Protein AF-A0A2N1R9B7-F1 (afdb_monomer_lite)

Sequence (190 aa):
MEHACRKAYKSIDTTLKRTSVSSDHGSPGRELYRERSASYDGRMPHVIHYEDDIFIIDGLVRVICDASKLEPDPEVIGDMVLAATRLADSTLRRVKDLILQNDHLVERQEYVRLLSRTTRVLSEALSDILRPGSPLAQCIASSADEMERMASAHRAAATELRDLLQEATGENASNVDLVSGDELSELLRI

Secondary structure (DSSP, 8-state):
--SSGGGGGGSSTT-----------------S---------S-------HHHHHHHHHHHHHHHHHHHHS---HHHHHHHHHHHHHHHHHHHHHHHHHHHT-TT-TTHHHHHHHHHHHHHHHHHHHHHHTSTT-THHHHTGGGHHHHHHHHHHHHHHHHHHHHHHHHHHTTTGGGS----HHHHHHHTT-

pLDDT: mean 77.79, std 23.02, range [36.56, 98.38]

Radius of gyration: 28.91 Å; chains: 1; bounding box: 59×90×64 Å

Structure (mmCIF, N/CA/C/O backbone):
data_AF-A0A2N1R9B7-F1
#
_entry.id   AF-A0A2N1R9B7-F1
#
loop_
_atom_site.group_PDB
_atom_site.id
_atom_site.type_symbol
_atom_site.label_atom_id
_atom_site.label_alt_id
_atom_site.label_comp_id
_atom_site.label_asym_id
_atom_site.label_entity_id
_atom_site.label_seq_id
_atom_site.pdbx_PDB_ins_code
_atom_site.Cartn_x
_atom_site.Cartn_y
_atom_site.Cartn_z
_atom_site.occupancy
_atom_site.B_iso_or_equiv
_atom_site.auth_seq_id
_atom_site.auth_comp_id
_atom_site.auth_asym_id
_atom_site.auth_atom_id
_atom_site.pdbx_PDB_model_num
ATOM 1 N N . MET A 1 1 ? -26.066 -20.813 30.705 1.00 51.19 1 MET A N 1
ATOM 2 C CA . MET A 1 1 ? -26.179 -20.950 29.233 1.00 51.19 1 MET A CA 1
ATOM 3 C C . MET A 1 1 ? -25.018 -21.726 28.593 1.00 51.19 1 MET A C 1
ATOM 5 O O . MET A 1 1 ? -24.950 -21.789 27.377 1.00 51.19 1 MET A O 1
ATOM 9 N N . GLU A 1 2 ? -24.157 -22.410 29.359 1.00 45.66 2 GLU A N 1
ATOM 10 C CA . GLU A 1 2 ? -22.969 -23.106 28.816 1.00 45.66 2 GLU A CA 1
ATOM 11 C C . GLU A 1 2 ? -23.168 -24.608 28.534 1.00 45.66 2 GLU A C 1
ATOM 13 O O . GLU A 1 2 ? -22.279 -25.276 28.015 1.00 45.66 2 GLU A O 1
ATOM 18 N N . HIS A 1 3 ? -24.347 -25.166 28.823 1.00 43.03 3 HIS A N 1
ATOM 19 C CA . HIS A 1 3 ? -24.583 -26.612 28.703 1.00 43.03 3 HIS A CA 1
ATOM 20 C C . HIS A 1 3 ? -25.209 -27.046 27.358 1.00 43.03 3 HIS A C 1
ATOM 22 O O . HIS A 1 3 ? -25.379 -28.240 27.108 1.00 43.03 3 HIS A O 1
ATOM 28 N N . ALA A 1 4 ? -25.524 -26.091 26.472 1.00 46.69 4 ALA A N 1
ATOM 29 C CA . ALA A 1 4 ? -26.112 -26.352 25.152 1.00 46.69 4 ALA A CA 1
ATOM 30 C C . ALA A 1 4 ? -25.074 -26.408 24.010 1.00 46.69 4 ALA A C 1
ATOM 32 O O . ALA A 1 4 ? -25.313 -27.074 23.007 1.00 46.69 4 ALA A O 1
ATOM 33 N N . CYS A 1 5 ? -23.889 -25.804 24.172 1.00 42.47 5 CYS A N 1
ATOM 34 C CA . CYS A 1 5 ? -22.904 -25.689 23.083 1.00 42.47 5 CYS A CA 1
ATOM 35 C C . CYS A 1 5 ? -21.996 -26.930 22.913 1.00 42.47 5 CYS A C 1
ATOM 37 O O . CYS A 1 5 ? -21.359 -27.117 21.882 1.00 42.47 5 CYS A O 1
ATOM 39 N N . ARG A 1 6 ? -21.970 -27.854 23.888 1.00 45.03 6 ARG A N 1
ATOM 40 C CA . ARG A 1 6 ? -21.097 -29.050 23.853 1.00 45.03 6 ARG A CA 1
ATOM 41 C C . ARG A 1 6 ? -21.634 -30.231 23.035 1.00 45.03 6 ARG A C 1
ATOM 43 O O . ARG A 1 6 ? -20.902 -31.193 22.824 1.00 45.03 6 ARG A O 1
ATOM 50 N N . LYS A 1 7 ? -22.893 -30.189 22.579 1.00 43.72 7 LYS A N 1
ATOM 51 C CA . LYS A 1 7 ? -23.500 -31.286 21.797 1.00 43.72 7 LYS A CA 1
ATOM 52 C C . LYS A 1 7 ? -23.270 -31.186 20.284 1.00 43.72 7 LYS A C 1
ATOM 54 O O . LYS A 1 7 ? -23.438 -32.192 19.606 1.00 43.72 7 LYS A O 1
ATOM 59 N N . ALA A 1 8 ? -22.823 -30.042 19.762 1.00 45.84 8 ALA A N 1
ATOM 60 C CA . ALA A 1 8 ? -22.610 -29.865 18.322 1.00 45.84 8 ALA A CA 1
ATOM 61 C C . ALA A 1 8 ? -21.267 -30.432 17.812 1.00 45.84 8 ALA A C 1
ATOM 63 O O . ALA A 1 8 ? -21.153 -30.776 16.642 1.00 45.84 8 ALA A O 1
ATOM 64 N N . TYR A 1 9 ? -20.266 -30.615 18.683 1.00 39.88 9 TYR A N 1
ATOM 65 C CA . TYR A 1 9 ? -18.911 -31.006 18.257 1.00 39.88 9 TYR A CA 1
ATOM 66 C C . TYR A 1 9 ? -18.666 -32.526 18.156 1.00 39.88 9 TYR A C 1
ATOM 68 O O . TYR A 1 9 ? -17.588 -32.949 17.759 1.00 39.88 9 TYR A O 1
ATOM 76 N N . LYS A 1 10 ? -19.651 -33.370 18.499 1.00 44.06 10 LYS A N 1
ATOM 77 C CA . LYS A 1 10 ? -19.526 -34.845 18.462 1.00 44.06 10 LYS A CA 1
ATOM 78 C C . LYS A 1 10 ? -20.250 -35.532 17.296 1.00 44.06 10 LYS A C 1
ATOM 80 O O . LYS A 1 10 ? -20.310 -36.754 17.276 1.00 44.06 10 LYS A O 1
ATOM 85 N N . SER A 1 11 ? -20.785 -34.778 16.332 1.00 44.03 11 SER A N 1
ATOM 86 C CA . SER A 1 11 ? -21.606 -35.334 15.239 1.00 44.03 11 SER A CA 1
ATOM 87 C C . SER A 1 11 ? -20.973 -35.265 13.841 1.00 44.03 11 SER A C 1
ATOM 89 O O . SER A 1 11 ? -21.625 -35.656 12.878 1.00 44.03 11 SER A O 1
ATOM 91 N N . ILE A 1 12 ? -19.735 -34.778 13.700 1.00 45.09 12 ILE A N 1
ATOM 92 C CA . ILE A 1 12 ? -19.094 -34.598 12.378 1.00 45.09 12 ILE A CA 1
ATOM 93 C C . ILE A 1 12 ? -18.094 -35.726 12.052 1.00 45.09 12 ILE A C 1
ATOM 95 O O . ILE A 1 12 ? -17.703 -35.901 10.903 1.00 45.09 12 ILE A O 1
ATOM 99 N N . ASP A 1 13 ? -17.770 -36.592 13.015 1.00 40.41 13 ASP A N 1
ATOM 100 C CA . ASP A 1 13 ? -16.719 -37.610 12.868 1.00 40.41 13 ASP A CA 1
ATOM 101 C C . ASP A 1 13 ? -17.241 -39.004 12.446 1.00 40.41 13 ASP A C 1
ATOM 103 O O . ASP A 1 13 ? -16.692 -40.041 12.811 1.00 40.41 13 ASP A O 1
ATOM 107 N N . THR A 1 14 ? -18.372 -39.080 11.730 1.00 41.91 14 THR A N 1
ATOM 108 C CA . THR A 1 14 ? -18.988 -40.381 11.367 1.00 41.91 14 THR A CA 1
ATOM 109 C C . THR A 1 14 ? -19.487 -40.490 9.924 1.00 41.91 14 THR A C 1
ATOM 111 O O . THR A 1 14 ? -20.162 -41.457 9.583 1.00 41.91 14 THR A O 1
ATOM 114 N N . THR A 1 15 ? -19.083 -39.581 9.033 1.00 41.81 15 THR A N 1
ATOM 115 C CA . THR A 1 15 ? -19.452 -39.645 7.600 1.00 41.81 15 THR A CA 1
ATOM 116 C C . THR A 1 15 ? -18.247 -39.886 6.688 1.00 41.81 15 THR A C 1
ATOM 118 O O . THR A 1 15 ? -18.207 -39.455 5.542 1.00 41.81 15 THR A O 1
ATOM 121 N N . LEU A 1 16 ? -17.254 -40.615 7.198 1.00 43.91 16 LEU A N 1
ATOM 122 C CA . LEU A 1 16 ? -16.090 -41.103 6.458 1.00 43.91 16 LEU A CA 1
ATOM 123 C C . LEU A 1 16 ? -16.022 -42.625 6.601 1.00 43.91 16 LEU A C 1
ATOM 125 O O . LEU A 1 16 ? -15.205 -43.159 7.346 1.00 43.91 16 LEU A O 1
ATOM 129 N N . LYS A 1 17 ? -16.942 -43.331 5.932 1.00 42.34 17 LYS A N 1
ATOM 130 C CA . LYS A 1 17 ? -16.805 -44.746 5.540 1.00 42.34 17 LYS A CA 1
ATOM 131 C C . LYS A 1 17 ? -18.026 -45.208 4.745 1.00 42.34 17 LYS A C 1
ATOM 133 O O . LYS A 1 17 ? -19.151 -45.052 5.201 1.00 42.34 17 LYS A O 1
ATOM 138 N N . ARG A 1 18 ? -17.738 -45.924 3.652 1.00 38.09 18 ARG A N 1
ATOM 139 C CA . ARG A 1 18 ? -18.629 -46.704 2.767 1.00 38.09 18 ARG A CA 1
ATOM 140 C C . ARG A 1 18 ? -19.232 -45.951 1.582 1.00 38.09 18 ARG A C 1
ATOM 142 O O . ARG A 1 18 ? -20.359 -45.500 1.652 1.00 38.09 18 ARG A O 1
ATOM 149 N N . THR A 1 19 ? -18.531 -46.039 0.455 1.00 37.31 19 THR A N 1
ATOM 150 C CA . THR A 1 19 ? -19.073 -46.686 -0.755 1.00 37.31 19 THR A CA 1
ATOM 151 C C . THR A 1 19 ? -17.910 -47.167 -1.618 1.00 37.31 19 THR A C 1
ATOM 153 O O . THR A 1 19 ? -17.388 -46.447 -2.461 1.00 37.31 19 THR A O 1
ATOM 156 N N . SER A 1 20 ? -17.487 -48.403 -1.366 1.00 37.22 20 SER A N 1
ATOM 157 C CA . SER A 1 20 ? -16.794 -49.250 -2.331 1.00 37.22 20 SER A CA 1
ATOM 158 C C . SER A 1 20 ? -17.852 -50.129 -2.995 1.00 37.22 20 SER A C 1
ATOM 160 O O . SER A 1 20 ? -18.433 -50.977 -2.315 1.00 37.22 20 SER A O 1
ATOM 162 N N . VAL A 1 21 ? -18.105 -49.946 -4.290 1.00 41.19 21 VAL A N 1
ATOM 163 C CA . VAL A 1 21 ? -18.797 -50.949 -5.110 1.00 41.19 21 VAL A CA 1
ATOM 164 C C . VAL A 1 21 ? -18.006 -51.124 -6.396 1.00 41.19 21 VAL A C 1
ATOM 166 O O . VAL A 1 21 ? -17.875 -50.214 -7.207 1.00 41.19 21 VAL A O 1
ATOM 169 N N . SER A 1 22 ? -17.440 -52.319 -6.491 1.00 36.56 22 SER A N 1
ATOM 170 C CA . SER A 1 22 ? -16.902 -52.950 -7.683 1.00 36.56 22 SER A CA 1
ATOM 171 C C . SER A 1 22 ? -18.055 -53.381 -8.592 1.00 36.56 22 SER A C 1
ATOM 173 O O . SER A 1 22 ? -19.012 -53.984 -8.104 1.00 36.56 22 SER A O 1
ATOM 175 N N . SER A 1 23 ? -17.932 -53.139 -9.897 1.00 39.69 23 SER A N 1
ATOM 176 C CA . SER A 1 23 ? -18.382 -54.111 -10.895 1.00 39.69 23 SER A CA 1
ATOM 177 C C . SER A 1 23 ? -17.639 -53.903 -12.215 1.00 39.69 23 SER A C 1
ATOM 179 O O . SER A 1 23 ? -17.870 -52.926 -12.930 1.00 39.69 23 SER A O 1
ATOM 181 N N . ASP A 1 24 ? -16.763 -54.861 -12.506 1.00 37.53 24 ASP A N 1
ATOM 182 C CA . ASP A 1 24 ? -16.277 -55.234 -13.831 1.00 37.53 24 ASP A CA 1
ATOM 183 C C . ASP A 1 24 ? -17.385 -55.195 -14.879 1.00 37.53 24 ASP A C 1
ATOM 185 O O . ASP A 1 24 ? -18.405 -55.837 -14.659 1.00 37.53 24 ASP A O 1
ATOM 189 N N . HIS A 1 25 ? -17.144 -54.563 -16.030 1.00 40.47 25 HIS A N 1
ATOM 190 C CA . HIS A 1 25 ? -17.647 -54.993 -17.341 1.00 40.47 25 HIS A CA 1
ATOM 191 C C . HIS A 1 25 ? -16.552 -54.699 -18.375 1.00 40.47 25 HIS A C 1
ATOM 193 O O . HIS A 1 25 ? -16.169 -53.551 -18.602 1.00 40.47 25 HIS A O 1
ATOM 199 N N . GLY A 1 26 ? -16.009 -55.766 -18.959 1.00 38.25 26 GLY A N 1
ATOM 200 C CA . GLY A 1 26 ? -14.942 -55.705 -19.945 1.00 38.25 26 GLY A CA 1
ATOM 201 C C . GLY A 1 26 ? -15.383 -55.091 -21.273 1.00 38.25 26 GLY A C 1
ATOM 202 O O . GLY A 1 26 ? -16.483 -55.331 -21.767 1.00 38.25 26 GLY A O 1
ATOM 203 N N . SER A 1 27 ? -14.476 -54.338 -21.888 1.00 39.09 27 SER A N 1
ATOM 204 C CA . SER A 1 27 ? -14.420 -54.138 -23.336 1.00 39.09 27 SER A CA 1
ATOM 205 C C . SER A 1 27 ? -12.968 -53.848 -23.745 1.00 39.09 27 SER A C 1
ATOM 207 O O . SER A 1 27 ? -12.320 -53.008 -23.115 1.00 39.09 27 SER A O 1
ATOM 209 N N . PRO A 1 28 ? -12.428 -54.563 -24.748 1.00 43.41 28 PRO A N 1
ATOM 210 C CA . PRO A 1 28 ? -11.027 -54.500 -25.143 1.00 43.41 28 PRO A CA 1
ATOM 211 C C . PRO A 1 28 ? -10.812 -53.365 -26.151 1.00 43.41 28 PRO A C 1
ATOM 213 O O . PRO A 1 28 ? -11.589 -53.211 -27.089 1.00 43.41 28 PRO A O 1
ATOM 216 N N . GLY A 1 29 ? -9.750 -52.574 -25.985 1.00 42.78 29 GLY A N 1
ATOM 217 C CA . GLY A 1 29 ? -9.396 -51.562 -26.989 1.00 42.78 29 GLY A CA 1
ATOM 218 C C . GLY A 1 29 ? -8.593 -50.366 -26.490 1.00 42.78 29 GLY A C 1
ATOM 219 O O . GLY A 1 29 ? -8.842 -49.248 -26.932 1.00 42.78 29 GLY A O 1
ATOM 220 N N . ARG A 1 30 ? -7.652 -50.555 -25.557 1.00 40.25 30 ARG A N 1
ATOM 221 C CA . ARG A 1 30 ? -6.734 -49.487 -25.122 1.00 40.25 30 ARG A CA 1
ATOM 222 C C . ARG A 1 30 ? -5.298 -49.990 -24.984 1.00 40.25 30 ARG A C 1
ATOM 224 O O . ARG A 1 30 ? -4.682 -49.868 -23.935 1.00 40.25 30 ARG A O 1
ATOM 231 N N . GLU A 1 31 ? -4.758 -50.523 -26.069 1.00 46.78 31 GLU A N 1
ATOM 232 C CA . GLU A 1 31 ? -3.314 -50.563 -26.297 1.00 46.78 31 GLU A CA 1
ATOM 233 C C . GLU A 1 31 ? -3.023 -49.600 -27.440 1.00 46.78 31 GLU A C 1
ATOM 235 O O . GLU A 1 31 ? -3.226 -49.966 -28.587 1.00 46.78 31 GLU A O 1
ATOM 240 N N . LEU A 1 32 ? -2.669 -48.349 -27.114 1.00 46.88 32 LEU A N 1
ATOM 241 C CA . LEU A 1 32 ? -1.862 -47.433 -27.950 1.00 46.88 32 LEU A CA 1
ATOM 242 C C . LEU A 1 32 ? -1.640 -46.058 -27.279 1.00 46.88 32 LEU A C 1
ATOM 244 O O . LEU A 1 32 ? -1.586 -45.032 -27.939 1.00 46.88 32 LEU A O 1
ATOM 248 N N . TYR A 1 33 ? -1.474 -46.022 -25.954 1.00 40.44 33 TYR A N 1
ATOM 249 C CA . TYR A 1 33 ? -0.889 -44.862 -25.265 1.00 40.44 33 TYR A CA 1
ATOM 250 C C . TYR A 1 33 ? 0.024 -45.347 -24.140 1.00 40.44 33 TYR A C 1
ATOM 252 O O . TYR A 1 33 ? -0.208 -45.117 -22.955 1.00 40.44 33 TYR A O 1
ATOM 260 N N . ARG A 1 34 ? 1.071 -46.074 -24.528 1.00 43.47 34 ARG A N 1
ATOM 261 C CA . ARG A 1 34 ? 2.261 -46.270 -23.703 1.00 43.47 34 ARG A CA 1
ATOM 262 C C . ARG A 1 34 ? 3.384 -45.508 -24.396 1.00 43.47 34 ARG A C 1
ATOM 264 O O . ARG A 1 34 ? 3.552 -45.660 -25.597 1.00 43.47 34 ARG A O 1
ATOM 271 N N . GLU A 1 35 ? 4.098 -44.704 -23.613 1.00 47.72 35 GLU A N 1
ATOM 272 C CA . GLU A 1 35 ? 5.325 -43.968 -23.967 1.00 47.72 35 GLU A CA 1
ATOM 273 C C . GLU A 1 35 ? 5.168 -42.566 -24.575 1.00 47.72 35 GLU A C 1
ATOM 275 O O . GLU A 1 35 ? 5.498 -42.292 -25.724 1.00 47.72 35 GLU A O 1
ATOM 280 N N . ARG A 1 36 ? 4.823 -41.614 -23.702 1.00 39.44 36 ARG A N 1
ATOM 281 C CA . ARG A 1 36 ? 5.651 -40.408 -23.528 1.00 39.44 36 ARG A CA 1
ATOM 282 C C . ARG A 1 36 ? 5.412 -39.805 -22.147 1.00 39.44 36 ARG A C 1
ATOM 284 O O . ARG A 1 36 ? 4.799 -38.756 -21.991 1.00 39.44 36 ARG A O 1
ATOM 291 N N . SER A 1 37 ? 5.919 -40.486 -21.125 1.00 40.22 37 SER A N 1
ATOM 292 C CA . SER A 1 37 ? 6.124 -39.887 -19.806 1.00 40.22 37 SER A CA 1
ATOM 293 C C . SER A 1 37 ? 7.335 -38.957 -19.899 1.00 40.22 37 SER A C 1
ATOM 295 O O . SER A 1 37 ? 8.419 -39.278 -19.422 1.00 40.22 37 SER A O 1
ATOM 297 N N . ALA A 1 38 ? 7.175 -37.834 -20.602 1.00 46.19 38 ALA A N 1
ATOM 298 C CA . ALA A 1 38 ? 8.081 -36.713 -20.441 1.00 46.19 38 ALA A CA 1
ATOM 299 C C . ALA A 1 38 ? 7.895 -36.229 -19.004 1.00 46.19 38 ALA A C 1
ATOM 301 O O . ALA A 1 38 ? 6.791 -35.861 -18.603 1.00 46.19 38 ALA A O 1
ATOM 302 N N . SER A 1 39 ? 8.962 -36.323 -18.223 1.00 42.88 39 SER A N 1
ATOM 303 C CA . SER A 1 39 ? 9.056 -35.819 -16.865 1.00 42.88 39 SER A CA 1
ATOM 304 C C . SER A 1 39 ? 8.676 -34.336 -16.847 1.00 42.88 39 SER A C 1
ATOM 306 O O . SER A 1 39 ? 9.503 -33.476 -17.134 1.00 42.88 39 SER A O 1
ATOM 308 N N . TYR A 1 40 ? 7.414 -34.035 -16.545 1.00 49.16 40 TYR A N 1
ATOM 309 C CA . TYR A 1 40 ? 7.004 -32.703 -16.130 1.00 49.16 40 TYR A CA 1
ATOM 310 C C . TYR A 1 40 ? 7.577 -32.503 -14.728 1.00 49.16 40 TYR A C 1
ATOM 312 O O . TYR A 1 40 ? 7.010 -32.975 -13.744 1.00 49.16 40 TYR A O 1
ATOM 320 N N . ASP A 1 41 ? 8.730 -31.840 -14.641 1.00 52.31 41 ASP A N 1
ATOM 321 C CA . ASP A 1 41 ? 9.063 -31.089 -13.435 1.00 52.31 41 ASP A CA 1
ATOM 322 C C . ASP A 1 41 ? 7.883 -30.132 -13.218 1.00 52.31 41 ASP A C 1
ATOM 324 O O . ASP A 1 41 ? 7.600 -29.287 -14.066 1.00 52.31 41 ASP A O 1
ATOM 328 N N . GLY A 1 42 ? 7.101 -30.373 -12.164 1.00 48.66 42 GLY A N 1
ATOM 329 C CA . GLY A 1 42 ? 5.768 -29.810 -11.916 1.00 48.66 42 GLY A CA 1
ATOM 330 C C . GLY A 1 42 ? 5.729 -28.300 -11.671 1.00 48.66 42 GLY A C 1
ATOM 331 O O . GLY A 1 42 ? 4.797 -27.804 -11.046 1.00 48.66 42 GLY A O 1
ATOM 332 N N . ARG A 1 43 ? 6.723 -27.555 -12.151 1.00 49.09 43 ARG A N 1
ATOM 333 C CA . ARG A 1 43 ? 6.690 -26.103 -12.257 1.00 49.09 43 ARG A CA 1
ATOM 334 C C . ARG A 1 43 ? 6.148 -25.759 -13.633 1.00 49.09 43 ARG A C 1
ATOM 336 O O . ARG A 1 43 ? 6.902 -25.596 -14.590 1.00 49.09 43 ARG A O 1
ATOM 343 N N . MET A 1 44 ? 4.827 -25.631 -13.733 1.00 42.16 44 MET A N 1
ATOM 344 C CA . MET A 1 44 ? 4.290 -24.785 -14.796 1.00 42.16 44 MET A CA 1
ATOM 345 C C . MET A 1 44 ? 5.006 -23.431 -14.685 1.00 42.16 44 MET A C 1
ATOM 347 O O . MET A 1 44 ? 5.122 -22.924 -13.565 1.00 42.16 44 MET A O 1
ATOM 351 N N . PRO A 1 45 ? 5.559 -22.876 -15.778 1.00 50.22 45 PRO A N 1
ATOM 352 C CA . PRO A 1 45 ? 6.151 -21.550 -15.727 1.00 50.22 45 PRO A CA 1
ATOM 353 C C . PRO A 1 45 ? 5.069 -20.609 -15.202 1.00 50.22 45 PRO A C 1
ATOM 355 O O . PRO A 1 45 ? 4.025 -20.456 -15.832 1.00 50.22 45 PRO A O 1
ATOM 358 N N . HIS A 1 46 ? 5.274 -20.075 -13.998 1.00 56.06 46 HIS A N 1
ATOM 359 C CA . HIS A 1 46 ? 4.362 -19.108 -13.409 1.00 56.06 46 HIS A CA 1
ATOM 360 C C . HIS A 1 46 ? 4.385 -17.874 -14.306 1.00 56.06 46 HIS A C 1
ATOM 362 O O . HIS A 1 46 ? 5.336 -17.094 -14.277 1.00 56.06 46 HIS A O 1
ATOM 368 N N . VAL A 1 47 ? 3.364 -17.748 -15.150 1.00 69.38 47 VAL A N 1
ATOM 369 C CA . VAL A 1 47 ? 3.123 -16.542 -15.931 1.00 69.38 47 VAL A CA 1
ATOM 370 C C . VAL A 1 47 ? 2.603 -15.505 -14.946 1.00 69.38 47 VAL A C 1
ATOM 372 O O . VAL A 1 47 ? 1.577 -15.716 -14.304 1.00 69.38 47 VAL A O 1
ATOM 375 N N . ILE A 1 48 ? 3.366 -14.432 -14.760 1.00 71.38 48 ILE A N 1
ATOM 376 C CA . ILE A 1 48 ? 2.951 -13.303 -13.930 1.00 71.38 48 ILE A CA 1
ATOM 377 C C . ILE A 1 48 ? 2.016 -12.452 -14.786 1.00 71.38 48 ILE A C 1
ATOM 379 O O . ILE A 1 48 ? 2.424 -11.954 -15.837 1.00 71.38 48 ILE A O 1
ATOM 383 N N . HIS A 1 49 ? 0.770 -12.304 -14.344 1.00 85.94 49 HIS A N 1
ATOM 384 C CA . HIS A 1 49 ? -0.243 -11.499 -15.017 1.00 85.94 49 HIS A CA 1
ATOM 385 C C . HIS A 1 49 ? -0.293 -10.123 -14.351 1.00 85.94 49 HIS A C 1
ATOM 387 O O . HIS A 1 49 ? -1.193 -9.839 -13.573 1.00 85.94 49 HIS A O 1
ATOM 393 N N . TYR A 1 50 ? 0.707 -9.278 -14.631 1.00 87.50 50 TYR A N 1
ATOM 394 C CA . TYR A 1 50 ? 0.901 -8.002 -13.928 1.00 87.50 50 TYR A CA 1
ATOM 395 C C . TYR A 1 50 ? -0.356 -7.127 -13.887 1.00 87.50 50 TYR A C 1
ATOM 397 O O . TYR A 1 50 ? -0.674 -6.585 -12.835 1.00 87.50 50 TYR A O 1
ATOM 405 N N . GLU A 1 51 ? -1.074 -7.002 -15.003 1.00 88.38 51 GLU A N 1
ATOM 406 C CA . GLU A 1 51 ? -2.306 -6.212 -15.070 1.00 88.38 51 GLU A CA 1
ATOM 407 C C . GLU A 1 51 ? -3.401 -6.773 -14.150 1.00 88.38 51 GLU A C 1
ATOM 409 O O . GLU A 1 51 ? -3.942 -6.038 -13.324 1.00 88.38 51 GLU A O 1
ATOM 414 N N . ASP A 1 52 ? -3.674 -8.078 -14.238 1.00 90.81 52 ASP A N 1
ATOM 415 C CA . ASP A 1 52 ? -4.693 -8.750 -13.424 1.00 90.81 52 ASP A CA 1
ATOM 416 C C . ASP A 1 52 ? -4.328 -8.719 -11.934 1.00 90.81 52 ASP A C 1
ATOM 418 O O . ASP A 1 52 ? -5.168 -8.418 -11.083 1.00 90.81 52 ASP A O 1
ATOM 422 N N . ASP A 1 53 ? -3.059 -8.973 -11.610 1.00 91.75 53 ASP A N 1
ATOM 423 C CA . ASP A 1 53 ? -2.547 -8.951 -10.243 1.00 91.75 53 ASP A CA 1
ATOM 424 C C . ASP A 1 53 ? -2.680 -7.545 -9.637 1.00 91.75 53 ASP A C 1
ATOM 426 O O . ASP A 1 53 ? -3.144 -7.403 -8.500 1.00 91.75 53 ASP A O 1
ATOM 430 N N . ILE A 1 54 ? -2.334 -6.500 -10.406 1.00 92.94 54 ILE A N 1
ATOM 431 C CA . ILE A 1 54 ? -2.499 -5.090 -10.021 1.00 92.94 54 ILE A CA 1
ATOM 432 C C . ILE A 1 54 ? -3.985 -4.728 -9.870 1.00 92.94 54 ILE A C 1
ATOM 434 O O . ILE A 1 54 ? -4.357 -3.997 -8.950 1.00 92.94 54 ILE A O 1
ATOM 438 N N . PHE A 1 55 ? -4.856 -5.251 -10.729 1.00 94.06 55 PHE A N 1
ATOM 439 C CA . PHE A 1 55 ? -6.291 -5.008 -10.637 1.00 94.06 55 PHE A CA 1
ATOM 440 C C . PHE A 1 55 ? -6.896 -5.619 -9.365 1.00 94.06 55 PHE A C 1
ATOM 442 O O . PHE A 1 55 ? -7.671 -4.967 -8.660 1.00 94.06 55 PHE A O 1
ATOM 449 N N . ILE A 1 56 ? -6.512 -6.853 -9.032 1.00 95.31 56 ILE A N 1
ATOM 450 C CA . ILE A 1 56 ? -6.977 -7.547 -7.825 1.00 95.31 56 ILE A CA 1
ATOM 451 C C . ILE A 1 56 ? -6.523 -6.800 -6.566 1.00 95.31 56 ILE A C 1
ATOM 453 O O . ILE A 1 56 ? -7.333 -6.554 -5.666 1.00 95.31 56 ILE A O 1
ATOM 457 N N . ILE A 1 57 ? -5.247 -6.409 -6.497 1.00 96.06 57 ILE A N 1
ATOM 458 C CA . ILE A 1 57 ? -4.722 -5.672 -5.341 1.00 96.06 57 ILE A CA 1
ATOM 459 C C . ILE A 1 57 ? -5.342 -4.275 -5.225 1.00 96.06 57 ILE A C 1
ATOM 461 O O . ILE A 1 57 ? -5.639 -3.843 -4.112 1.00 96.06 57 ILE A O 1
ATOM 465 N N . ASP A 1 58 ? -5.619 -3.590 -6.338 1.00 96.75 58 ASP A N 1
ATOM 466 C CA . ASP A 1 58 ? -6.337 -2.313 -6.317 1.00 96.75 58 ASP A CA 1
ATOM 467 C C . ASP A 1 58 ? -7.751 -2.471 -5.746 1.00 96.75 58 ASP A C 1
ATOM 469 O O . ASP A 1 58 ? -8.173 -1.676 -4.904 1.00 96.75 58 ASP A O 1
ATOM 473 N N . GLY A 1 59 ? -8.458 -3.543 -6.116 1.00 97.44 59 GLY A N 1
ATOM 474 C CA . GLY A 1 59 ? -9.743 -3.901 -5.517 1.00 97.44 59 GLY A CA 1
ATOM 475 C C . GLY A 1 59 ? -9.657 -4.092 -3.999 1.00 97.44 59 GLY A C 1
ATOM 476 O O . GLY A 1 59 ? -10.476 -3.543 -3.261 1.00 97.44 59 GLY A O 1
ATOM 477 N N . LEU A 1 60 ? -8.635 -4.803 -3.514 1.00 97.38 60 LEU A N 1
ATOM 478 C CA . LEU A 1 60 ? -8.407 -4.997 -2.078 1.00 97.38 60 LEU A CA 1
ATOM 479 C C . LEU A 1 60 ? -8.118 -3.672 -1.355 1.00 97.38 60 LEU A C 1
ATOM 481 O O . LEU A 1 60 ? -8.673 -3.409 -0.289 1.00 97.38 60 LEU A O 1
ATOM 485 N N . VAL A 1 61 ? -7.289 -2.811 -1.948 1.00 98.25 61 VAL A N 1
ATOM 486 C CA . VAL A 1 61 ? -6.978 -1.482 -1.401 1.00 98.25 61 VAL A CA 1
ATOM 487 C C . VAL A 1 61 ? -8.222 -0.597 -1.343 1.00 98.25 61 VAL A C 1
ATOM 489 O O . VAL A 1 61 ? -8.402 0.128 -0.364 1.00 98.25 61 VAL A O 1
ATOM 492 N N . ARG A 1 62 ? -9.122 -0.677 -2.331 1.00 97.75 62 ARG A N 1
ATOM 493 C CA . ARG A 1 62 ? -10.407 0.039 -2.287 1.00 97.75 62 ARG A CA 1
ATOM 494 C C . ARG A 1 62 ? -11.277 -0.415 -1.122 1.00 97.75 62 ARG A C 1
ATOM 496 O O . ARG A 1 62 ? -11.809 0.442 -0.433 1.00 97.75 62 ARG A O 1
ATOM 503 N N . VAL A 1 63 ? -11.346 -1.716 -0.835 1.00 96.94 63 VAL A N 1
ATOM 504 C CA . VAL A 1 63 ? -12.078 -2.221 0.343 1.00 96.94 63 VAL A CA 1
ATOM 505 C C . VAL A 1 63 ? -11.514 -1.634 1.643 1.00 96.94 63 VAL A C 1
ATOM 507 O O . VAL A 1 63 ? -12.279 -1.215 2.509 1.00 96.94 63 VAL A O 1
ATOM 510 N N . ILE A 1 64 ? -10.186 -1.546 1.774 1.00 97.56 64 ILE A N 1
ATOM 511 C CA . ILE A 1 64 ? -9.530 -0.923 2.939 1.00 97.56 64 ILE A CA 1
ATOM 512 C C . ILE A 1 64 ? -9.852 0.580 3.008 1.00 97.56 64 ILE A C 1
ATOM 514 O O . ILE A 1 64 ? -10.139 1.106 4.081 1.00 97.56 64 ILE A O 1
ATOM 518 N N . CYS A 1 65 ? -9.841 1.268 1.864 1.00 97.56 65 CYS A N 1
ATOM 519 C CA . CYS A 1 65 ? -10.193 2.684 1.748 1.00 97.56 65 CYS A CA 1
ATOM 520 C C . CYS A 1 65 ? -11.658 2.959 2.119 1.00 97.56 65 CYS A C 1
ATOM 522 O O . CYS A 1 65 ? -11.965 3.944 2.784 1.00 97.56 65 CYS A O 1
ATOM 524 N N . ASP A 1 66 ? -12.574 2.086 1.713 1.00 96.94 66 ASP A N 1
ATOM 525 C CA . ASP A 1 66 ? -13.984 2.203 2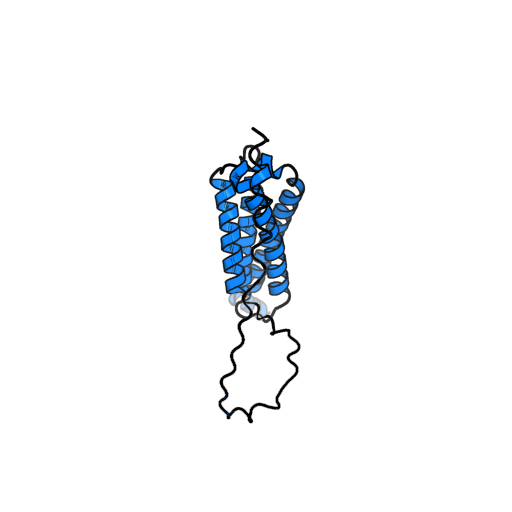.069 1.00 96.94 66 ASP A CA 1
ATOM 526 C C . ASP A 1 66 ? -14.177 1.943 3.566 1.00 96.94 66 ASP A C 1
ATOM 528 O O . ASP A 1 66 ? -14.879 2.698 4.238 1.00 96.94 66 ASP A O 1
ATOM 532 N N . ALA A 1 67 ? -13.481 0.949 4.127 1.00 95.56 67 ALA A N 1
ATOM 533 C CA . ALA A 1 67 ? -13.490 0.692 5.564 1.00 95.56 67 ALA A CA 1
ATOM 534 C C . ALA A 1 67 ? -12.950 1.880 6.383 1.00 95.56 67 ALA A C 1
ATOM 536 O O . ALA A 1 67 ? -13.456 2.138 7.472 1.00 95.56 67 ALA A O 1
ATOM 537 N N . SER A 1 68 ? -11.974 2.638 5.865 1.00 95.38 68 SER A N 1
ATOM 538 C CA . SER A 1 68 ? -11.459 3.834 6.548 1.00 95.38 68 SER A CA 1
ATOM 539 C C . SER A 1 68 ? -12.441 5.009 6.548 1.00 95.38 68 SER A C 1
ATOM 541 O O . SER A 1 68 ? -12.361 5.868 7.423 1.00 95.38 68 SER A O 1
ATOM 543 N N . LYS A 1 69 ? -13.370 5.055 5.584 1.00 95.31 69 LYS A N 1
ATOM 544 C CA . LYS A 1 69 ? -14.296 6.181 5.370 1.00 95.31 69 LYS A CA 1
ATOM 545 C C . LYS A 1 69 ? -15.712 5.935 5.875 1.00 95.31 69 LYS A C 1
ATOM 547 O O . LYS A 1 69 ? -16.397 6.891 6.221 1.00 95.31 69 LYS A O 1
ATOM 552 N N . LEU A 1 70 ? -16.172 4.686 5.859 1.00 94.25 70 LEU A N 1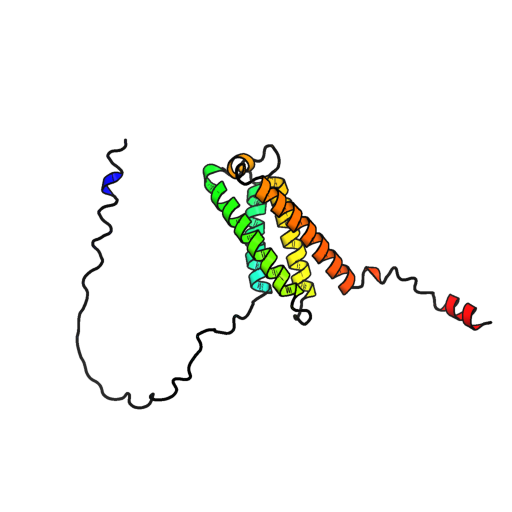
ATOM 553 C CA . LEU A 1 70 ? -17.564 4.328 6.151 1.00 94.25 70 LEU A CA 1
ATOM 554 C C . LEU A 1 70 ? -17.837 4.046 7.633 1.00 94.25 70 LEU A C 1
ATOM 556 O O . LEU A 1 70 ? -18.957 3.674 7.965 1.00 94.25 70 LEU A O 1
ATOM 560 N N . GLU A 1 71 ? -16.837 4.214 8.502 1.00 89.50 71 GLU A N 1
ATOM 561 C CA . GLU A 1 71 ? -16.964 4.020 9.954 1.00 89.50 71 GLU A CA 1
ATOM 562 C C . GLU A 1 71 ? -17.655 2.690 10.343 1.00 89.50 71 GLU A C 1
ATOM 564 O O . GLU A 1 71 ? -18.640 2.680 11.084 1.00 89.50 71 GLU A O 1
ATOM 569 N N . PRO A 1 72 ? -17.181 1.546 9.821 1.00 92.56 72 PRO A N 1
ATOM 570 C CA . PRO A 1 72 ? -17.829 0.261 10.038 1.00 92.56 72 PRO A CA 1
ATOM 571 C C . PRO A 1 72 ? -17.655 -0.234 11.476 1.00 92.56 72 PRO A C 1
ATOM 573 O O . PRO A 1 72 ? -16.729 0.176 12.178 1.00 92.56 72 PRO A O 1
ATOM 576 N N . ASP A 1 73 ? -18.512 -1.177 11.879 1.00 94.44 73 ASP A N 1
ATOM 577 C CA . ASP A 1 73 ? -18.409 -1.845 13.178 1.00 94.44 73 ASP A CA 1
ATOM 578 C C . ASP A 1 73 ? -17.067 -2.605 13.295 1.00 94.44 73 ASP A C 1
ATOM 580 O O . ASP A 1 73 ? -16.841 -3.584 12.562 1.00 94.44 73 ASP A O 1
ATOM 584 N N . PRO A 1 74 ? -16.170 -2.182 14.206 1.00 93.12 74 PRO A N 1
ATOM 585 C CA . PRO A 1 74 ? -14.852 -2.783 14.354 1.00 93.12 74 PRO A CA 1
ATOM 586 C C . PRO A 1 74 ? -14.897 -4.239 14.833 1.00 93.12 74 PRO A C 1
ATOM 588 O O . PRO A 1 74 ? -14.024 -5.020 14.456 1.00 93.12 74 PRO A O 1
ATOM 591 N N . GLU A 1 75 ? -15.919 -4.636 15.599 1.00 93.94 75 GLU A N 1
ATOM 592 C CA . GLU A 1 75 ? -16.068 -6.017 16.080 1.00 93.94 75 GLU A CA 1
ATOM 593 C C . GLU A 1 75 ? -16.431 -6.982 14.944 1.00 93.94 75 GLU A C 1
ATOM 595 O O . GLU A 1 75 ? -16.120 -8.172 15.005 1.00 93.94 75 GLU A O 1
ATOM 600 N N . VAL A 1 76 ? -17.071 -6.473 13.886 1.00 94.88 76 VAL A N 1
ATOM 601 C CA . VAL A 1 76 ? -17.523 -7.282 12.748 1.00 94.88 76 VAL A CA 1
ATOM 602 C C . VAL A 1 76 ? -16.438 -7.408 11.685 1.00 94.88 76 VAL A C 1
ATOM 604 O O . VAL A 1 76 ? -16.262 -8.488 11.120 1.00 94.88 76 VAL A O 1
ATOM 607 N N . ILE A 1 77 ? -15.725 -6.317 11.379 1.00 95.25 77 ILE A N 1
ATOM 608 C CA . ILE A 1 77 ? -14.799 -6.296 10.238 1.00 95.25 77 ILE A CA 1
ATOM 609 C C . ILE A 1 77 ? -13.340 -5.984 10.581 1.00 95.25 77 ILE A C 1
ATOM 611 O O . ILE A 1 77 ? -12.496 -6.086 9.691 1.00 95.25 77 ILE A O 1
ATOM 615 N N . GLY A 1 78 ? -13.014 -5.612 11.822 1.00 94.00 78 GLY A N 1
ATOM 616 C CA . GLY A 1 78 ? -11.679 -5.128 12.195 1.00 94.00 78 GLY A CA 1
ATOM 617 C C . GLY A 1 78 ? -10.558 -6.115 11.862 1.00 94.00 78 GLY A C 1
ATOM 618 O O . GLY A 1 78 ? -9.592 -5.750 11.190 1.00 94.00 78 GLY A O 1
ATOM 619 N N . ASP A 1 79 ? -10.729 -7.386 12.235 1.00 94.81 79 ASP A N 1
ATOM 620 C CA . ASP A 1 79 ? -9.759 -8.451 11.936 1.00 94.81 79 ASP A CA 1
ATOM 621 C C . ASP A 1 79 ? -9.587 -8.675 10.428 1.00 94.81 79 ASP A C 1
ATOM 623 O O . ASP A 1 79 ? -8.474 -8.895 9.943 1.00 94.81 79 ASP A O 1
ATOM 627 N N . MET A 1 80 ? -10.682 -8.580 9.667 1.00 95.94 80 MET A N 1
ATOM 628 C CA . MET A 1 80 ? -10.652 -8.703 8.211 1.00 95.94 80 MET A CA 1
ATOM 629 C C . MET A 1 80 ? -9.891 -7.536 7.579 1.00 95.94 80 MET A C 1
ATOM 631 O O . MET A 1 80 ? -9.038 -7.774 6.727 1.00 95.94 80 MET A O 1
ATOM 635 N N . VAL A 1 81 ? -10.127 -6.298 8.028 1.00 96.31 81 VAL A N 1
ATOM 636 C CA . VAL A 1 81 ? -9.414 -5.106 7.539 1.00 96.31 81 VAL A CA 1
ATOM 637 C C . VAL A 1 81 ? -7.919 -5.195 7.850 1.00 96.31 81 VAL A C 1
ATOM 639 O O . VAL A 1 81 ? -7.090 -4.879 6.991 1.00 96.31 81 VAL A O 1
ATOM 642 N N . LEU A 1 82 ? -7.548 -5.674 9.040 1.00 95.88 82 LEU A N 1
ATOM 643 C CA . LEU A 1 82 ? -6.147 -5.877 9.412 1.00 95.88 82 LEU A CA 1
ATOM 644 C C . LEU A 1 82 ? -5.481 -6.965 8.554 1.00 95.88 82 LEU A C 1
ATOM 646 O O . LEU A 1 82 ? -4.367 -6.775 8.057 1.00 95.88 82 LEU A O 1
ATOM 650 N N . ALA A 1 83 ? -6.161 -8.093 8.332 1.00 96.44 83 ALA A N 1
ATOM 651 C CA . ALA A 1 83 ? -5.667 -9.161 7.466 1.00 96.44 83 ALA A CA 1
ATOM 652 C C . ALA A 1 83 ? -5.527 -8.698 6.006 1.00 96.44 83 ALA A C 1
ATOM 654 O O . ALA A 1 83 ? -4.488 -8.929 5.383 1.00 96.44 83 ALA A O 1
ATOM 655 N N . ALA A 1 84 ? -6.531 -7.988 5.484 1.00 97.12 84 ALA A N 1
ATOM 656 C CA . ALA A 1 84 ? -6.517 -7.380 4.157 1.00 97.12 84 ALA A CA 1
ATOM 657 C C . ALA A 1 84 ? -5.351 -6.397 4.005 1.00 97.12 84 ALA A C 1
ATOM 659 O O . ALA A 1 84 ? -4.646 -6.431 3.002 1.00 97.12 84 ALA A O 1
ATOM 660 N N . THR A 1 85 ? -5.092 -5.580 5.025 1.00 97.62 85 THR A N 1
ATOM 661 C CA . THR A 1 85 ? -3.975 -4.628 5.055 1.00 97.62 85 THR A CA 1
ATOM 662 C C . THR A 1 85 ? -2.616 -5.320 4.946 1.00 97.62 85 THR A C 1
ATOM 664 O O . THR A 1 85 ? -1.783 -4.920 4.134 1.00 97.62 85 THR A O 1
ATOM 667 N N . ARG A 1 86 ? -2.385 -6.391 5.714 1.00 97.50 86 ARG A N 1
ATOM 668 C CA . ARG A 1 86 ? -1.129 -7.166 5.655 1.00 97.50 86 ARG A CA 1
ATOM 669 C C . ARG A 1 86 ? -0.949 -7.884 4.320 1.00 97.50 86 ARG A C 1
ATOM 671 O O . ARG A 1 86 ? 0.155 -7.925 3.769 1.00 97.50 86 ARG A O 1
ATOM 678 N N . LEU A 1 87 ? -2.036 -8.436 3.783 1.00 97.94 87 LEU A N 1
ATOM 679 C CA . LEU A 1 87 ? -2.027 -9.023 2.448 1.00 97.94 87 LEU A CA 1
ATOM 680 C C . LEU A 1 87 ? -1.698 -7.958 1.398 1.00 97.94 87 LEU A C 1
ATOM 682 O O . LEU A 1 87 ? -0.881 -8.208 0.511 1.00 97.94 87 LEU A O 1
ATOM 686 N N . ALA A 1 88 ? -2.277 -6.764 1.526 1.00 97.94 88 ALA A N 1
ATOM 687 C CA . ALA A 1 88 ? -2.048 -5.694 0.578 1.00 97.94 88 ALA A CA 1
ATOM 688 C C . ALA A 1 88 ? -0.596 -5.197 0.596 1.00 97.94 88 ALA A C 1
ATOM 690 O O . ALA A 1 88 ? 0.016 -5.069 -0.461 1.00 97.94 88 ALA A O 1
ATOM 691 N N . ASP A 1 89 ? -0.014 -4.999 1.781 1.00 98.00 89 ASP A N 1
ATOM 692 C CA . ASP A 1 89 ? 1.387 -4.584 1.938 1.00 98.00 89 ASP A CA 1
ATOM 693 C C . ASP A 1 89 ? 2.365 -5.590 1.335 1.00 98.00 89 ASP A C 1
ATOM 695 O O . ASP A 1 89 ? 3.197 -5.227 0.499 1.00 98.00 89 ASP A O 1
ATOM 699 N N . SER A 1 90 ? 2.235 -6.867 1.701 1.00 97.31 90 SER A N 1
ATOM 700 C CA . SER A 1 90 ? 3.116 -7.916 1.180 1.00 97.31 90 SER A CA 1
ATOM 701 C C . SER A 1 90 ? 2.996 -8.074 -0.341 1.00 97.31 90 SER A C 1
ATOM 703 O O . SER A 1 90 ? 4.014 -8.194 -1.029 1.00 97.31 90 SER A O 1
ATOM 705 N N . THR A 1 91 ? 1.776 -7.997 -0.881 1.00 96.31 91 THR A N 1
ATOM 706 C CA . THR A 1 91 ? 1.519 -8.114 -2.324 1.00 96.31 91 THR A CA 1
ATOM 707 C C . THR A 1 91 ? 2.062 -6.911 -3.090 1.00 96.31 91 THR A C 1
ATOM 709 O O . THR A 1 91 ? 2.790 -7.095 -4.062 1.00 96.31 91 THR A O 1
ATOM 712 N N . LEU A 1 92 ? 1.791 -5.681 -2.640 1.00 96.88 92 LEU A N 1
ATOM 713 C CA . LEU A 1 92 ? 2.288 -4.469 -3.300 1.00 96.88 92 LEU A CA 1
ATOM 714 C C . LEU A 1 92 ? 3.813 -4.406 -3.306 1.00 96.88 92 LEU A C 1
ATOM 716 O O . LEU A 1 92 ? 4.396 -4.066 -4.333 1.00 96.88 92 LEU A O 1
ATOM 720 N N . ARG A 1 93 ? 4.475 -4.773 -2.200 1.00 96.62 93 ARG A N 1
ATOM 721 C CA . ARG A 1 93 ? 5.944 -4.865 -2.160 1.00 96.62 93 ARG A CA 1
ATOM 722 C C . ARG A 1 93 ? 6.456 -5.875 -3.175 1.00 96.62 93 ARG A C 1
ATOM 724 O O . ARG A 1 93 ? 7.363 -5.567 -3.941 1.00 96.62 93 ARG A O 1
ATOM 731 N N . ARG A 1 94 ? 5.833 -7.055 -3.233 1.00 95.62 94 ARG A N 1
ATOM 732 C CA . ARG A 1 94 ? 6.239 -8.101 -4.169 1.00 95.62 94 ARG A CA 1
ATOM 733 C C . ARG A 1 94 ? 6.058 -7.676 -5.625 1.00 95.62 94 ARG A C 1
ATOM 735 O O . ARG A 1 94 ? 6.968 -7.884 -6.422 1.00 95.62 94 ARG A O 1
ATOM 742 N N . VAL A 1 95 ? 4.917 -7.078 -5.966 1.00 94.44 95 VAL A N 1
ATOM 743 C CA . VAL A 1 95 ? 4.636 -6.563 -7.314 1.00 94.44 95 VAL A CA 1
ATOM 744 C C . VAL A 1 95 ? 5.603 -5.432 -7.670 1.00 94.44 95 VAL A C 1
ATOM 746 O O . VAL A 1 95 ? 6.142 -5.435 -8.776 1.00 94.44 95 VAL A O 1
ATOM 749 N N . LYS A 1 96 ? 5.906 -4.525 -6.728 1.00 95.44 96 LYS A N 1
ATOM 750 C CA . LYS A 1 96 ? 6.924 -3.479 -6.907 1.00 95.44 96 LYS A CA 1
ATOM 751 C C . LYS A 1 96 ? 8.264 -4.077 -7.307 1.00 95.44 96 LYS A C 1
ATOM 753 O O . LYS A 1 96 ? 8.808 -3.712 -8.345 1.00 95.44 96 LYS A O 1
ATOM 758 N N . ASP A 1 97 ? 8.764 -5.022 -6.516 1.00 94.81 97 ASP A N 1
ATOM 759 C CA . ASP A 1 97 ? 10.056 -5.655 -6.766 1.00 94.81 97 ASP A CA 1
ATOM 760 C C . ASP A 1 97 ? 10.073 -6.360 -8.127 1.00 94.81 97 ASP A C 1
ATOM 762 O O . ASP A 1 97 ? 11.037 -6.236 -8.877 1.00 94.81 97 ASP A O 1
ATOM 766 N N . LEU A 1 98 ? 8.988 -7.055 -8.482 1.00 93.12 98 LEU A N 1
ATOM 767 C CA . LEU A 1 98 ? 8.863 -7.734 -9.771 1.00 93.12 98 LEU A CA 1
ATOM 768 C C . LEU A 1 98 ? 8.859 -6.763 -10.956 1.00 93.12 98 LEU A C 1
ATOM 770 O O . LEU A 1 98 ? 9.445 -7.083 -11.983 1.00 93.12 98 LEU A O 1
ATOM 774 N N . ILE A 1 99 ? 8.217 -5.602 -10.856 1.00 92.81 99 ILE A N 1
ATOM 775 C CA . ILE A 1 99 ? 8.203 -4.613 -11.945 1.00 92.81 99 ILE A CA 1
ATOM 776 C C . ILE A 1 99 ? 9.565 -3.922 -12.066 1.00 92.81 99 ILE A C 1
ATOM 778 O O . ILE A 1 99 ? 10.076 -3.745 -13.173 1.00 92.81 99 ILE A O 1
ATOM 782 N N . LEU A 1 100 ? 10.176 -3.552 -10.936 1.00 92.31 100 LEU A N 1
ATOM 783 C CA . LEU A 1 100 ? 11.456 -2.844 -10.927 1.00 92.31 100 LEU A CA 1
ATOM 784 C C . LEU A 1 100 ? 12.629 -3.728 -11.365 1.00 92.31 100 LEU A C 1
ATOM 786 O O . LEU A 1 100 ? 13.559 -3.216 -11.971 1.00 92.31 100 LEU A O 1
ATOM 790 N N . GLN A 1 101 ? 12.578 -5.039 -11.115 1.00 93.25 101 GLN A N 1
ATOM 791 C CA . GLN A 1 101 ?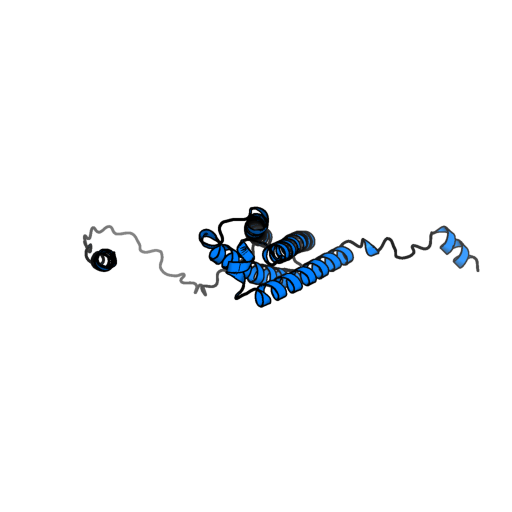 13.605 -5.986 -11.571 1.00 93.25 101 GLN A CA 1
ATOM 792 C C . GLN A 1 101 ? 13.536 -6.296 -13.076 1.00 93.25 101 GLN A C 1
ATOM 794 O O . GLN A 1 101 ? 14.481 -6.867 -13.616 1.00 93.25 101 GLN A O 1
ATOM 799 N N . ASN A 1 102 ? 12.434 -5.958 -13.754 1.00 89.81 102 ASN A N 1
ATOM 800 C CA . ASN A 1 102 ? 12.211 -6.287 -15.162 1.00 89.81 102 ASN A CA 1
ATOM 801 C C . ASN A 1 102 ? 12.140 -5.017 -16.025 1.00 89.81 102 ASN A C 1
ATOM 803 O O . ASN A 1 102 ? 11.060 -4.541 -16.371 1.00 89.81 102 ASN A O 1
ATOM 807 N N . ASP A 1 103 ? 13.297 -4.484 -16.421 1.00 86.25 103 ASP A N 1
ATOM 808 C CA . ASP A 1 103 ? 13.381 -3.243 -17.214 1.00 86.25 103 ASP A CA 1
ATOM 809 C C . ASP A 1 103 ? 12.806 -3.367 -18.632 1.00 86.25 103 ASP A C 1
ATOM 811 O O . ASP A 1 103 ? 12.350 -2.383 -19.210 1.00 86.25 103 ASP A O 1
ATOM 815 N N . HIS A 1 104 ? 12.778 -4.581 -19.184 1.00 86.31 104 HIS A N 1
ATOM 816 C CA . HIS A 1 104 ? 12.237 -4.868 -20.518 1.00 86.31 104 HIS A CA 1
ATOM 817 C C . HIS A 1 104 ? 10.755 -5.268 -20.505 1.00 86.31 104 HIS A C 1
ATOM 819 O O . HIS A 1 104 ? 10.250 -5.785 -21.502 1.00 86.31 104 HIS A O 1
ATOM 825 N N . LEU A 1 105 ? 10.061 -5.075 -19.379 1.00 88.19 105 LEU A N 1
ATOM 826 C CA . LEU A 1 105 ? 8.640 -5.375 -19.272 1.00 88.19 105 LEU A CA 1
ATOM 827 C C . LEU A 1 105 ? 7.841 -4.481 -20.235 1.00 88.19 105 LEU A C 1
ATOM 829 O O . LEU A 1 105 ? 7.943 -3.253 -20.217 1.00 88.19 105 LEU A O 1
ATOM 833 N N . VAL A 1 106 ? 7.041 -5.109 -21.095 1.00 88.00 106 VAL A N 1
ATOM 834 C CA . VAL A 1 106 ? 6.106 -4.398 -21.976 1.00 88.00 106 VAL A CA 1
ATOM 835 C C . VAL A 1 106 ? 5.120 -3.624 -21.101 1.00 88.00 106 VAL A C 1
ATOM 837 O O . VAL A 1 106 ? 4.701 -4.131 -20.067 1.00 88.00 106 VAL A O 1
ATOM 840 N N . GLU A 1 107 ? 4.809 -2.379 -21.469 1.00 89.56 107 GLU A N 1
ATOM 841 C CA . GLU A 1 107 ? 3.904 -1.502 -20.700 1.00 89.56 107 GLU A CA 1
ATOM 842 C C . GLU A 1 107 ? 4.347 -1.227 -19.250 1.00 89.56 107 GLU A C 1
ATOM 844 O O . GLU A 1 107 ? 3.559 -0.753 -18.433 1.00 89.56 107 GLU A O 1
ATOM 849 N N . ARG A 1 108 ? 5.638 -1.414 -18.924 1.00 92.44 108 ARG A N 1
ATOM 850 C CA . ARG A 1 108 ? 6.193 -1.157 -17.581 1.00 92.44 108 ARG A CA 1
ATOM 851 C C . ARG A 1 108 ? 5.758 0.183 -16.994 1.00 92.44 108 ARG A C 1
ATOM 853 O O . ARG A 1 108 ? 5.429 0.250 -15.817 1.00 92.44 108 ARG A O 1
ATOM 860 N N . GLN A 1 109 ? 5.750 1.247 -17.798 1.00 92.50 109 GLN A N 1
ATOM 861 C CA . GLN A 1 109 ? 5.334 2.576 -17.341 1.00 92.50 109 GLN A CA 1
ATOM 862 C C . GLN A 1 109 ? 3.865 2.608 -16.889 1.00 92.50 109 GLN A C 1
ATOM 864 O O . GLN A 1 109 ? 3.550 3.278 -15.911 1.00 92.50 109 GLN A O 1
ATOM 869 N N . GLU A 1 110 ? 2.972 1.868 -17.548 1.00 92.81 110 GLU A N 1
ATOM 870 C CA . GLU A 1 110 ? 1.570 1.784 -17.134 1.00 92.81 110 GLU A CA 1
ATOM 871 C C . GLU A 1 110 ? 1.433 1.012 -15.820 1.00 92.81 110 GLU A C 1
ATOM 873 O O . GLU A 1 110 ? 0.783 1.484 -14.888 1.00 92.81 110 GLU A O 1
ATOM 878 N N . TYR A 1 111 ? 2.147 -0.106 -15.674 1.00 94.50 111 TYR A N 1
ATOM 879 C CA . TYR A 1 111 ? 2.148 -0.859 -14.418 1.00 94.50 111 TYR A CA 1
ATOM 880 C C . TYR A 1 111 ? 2.744 -0.063 -13.254 1.00 94.50 111 TYR A C 1
ATOM 882 O O . TYR A 1 111 ? 2.191 -0.078 -12.156 1.00 94.50 111 TYR A O 1
ATOM 890 N N . VAL A 1 112 ? 3.827 0.688 -13.478 1.00 94.88 112 VAL A N 1
ATOM 891 C CA . VAL A 1 112 ? 4.400 1.588 -12.463 1.00 94.88 112 VAL A CA 1
ATOM 892 C C . VAL A 1 112 ? 3.406 2.699 -12.099 1.00 94.88 112 VAL A C 1
ATOM 894 O O . VAL A 1 112 ? 3.270 3.028 -10.919 1.00 94.88 112 VAL A O 1
ATOM 897 N N . ARG A 1 113 ? 2.665 3.252 -13.070 1.00 95.19 113 ARG A N 1
ATOM 898 C CA . ARG A 1 113 ? 1.624 4.269 -12.837 1.00 95.19 113 ARG A CA 1
ATOM 899 C C . ARG A 1 113 ? 0.479 3.733 -11.986 1.00 95.19 113 ARG A C 1
ATOM 901 O O . ARG A 1 113 ? 0.116 4.367 -10.991 1.00 95.19 113 ARG A O 1
ATOM 908 N N . LEU A 1 114 ? -0.054 2.567 -12.342 1.00 94.69 114 LEU A N 1
ATOM 909 C CA . LEU A 1 114 ? -1.099 1.894 -11.574 1.00 94.69 114 LEU A CA 1
ATOM 910 C C . LEU A 1 114 ? -0.608 1.576 -10.158 1.00 94.69 114 LEU A C 1
ATOM 912 O O . LEU A 1 114 ? -1.249 1.964 -9.182 1.00 94.69 114 LEU A O 1
ATOM 916 N N . LEU A 1 115 ? 0.582 0.983 -10.033 1.00 95.94 115 LEU A N 1
ATOM 917 C CA . LEU A 1 115 ? 1.165 0.635 -8.743 1.00 95.94 115 LEU A CA 1
ATOM 918 C C . LEU A 1 115 ? 1.410 1.867 -7.860 1.00 95.94 115 LEU A C 1
ATOM 920 O O . LEU A 1 115 ? 1.099 1.824 -6.669 1.00 95.94 115 LEU A O 1
ATOM 924 N N . SER A 1 116 ? 1.933 2.966 -8.416 1.00 97.12 116 SER A N 1
ATOM 925 C CA . SER A 1 116 ? 2.142 4.227 -7.688 1.00 97.12 116 SER A CA 1
ATOM 926 C C . SER A 1 116 ? 0.824 4.746 -7.112 1.00 97.12 116 SER A C 1
ATOM 928 O O . SER A 1 116 ? 0.739 5.052 -5.918 1.00 97.12 116 SER A O 1
ATOM 930 N N . ARG A 1 117 ? -0.237 4.765 -7.931 1.00 97.06 117 ARG A N 1
ATOM 931 C CA . ARG A 1 117 ? -1.576 5.185 -7.510 1.00 97.06 117 ARG A CA 1
ATOM 932 C C . ARG A 1 117 ? -2.125 4.291 -6.400 1.00 97.06 117 ARG A C 1
ATOM 934 O O . ARG A 1 117 ? -2.513 4.813 -5.357 1.00 97.06 117 ARG A O 1
ATOM 941 N N . THR A 1 118 ? -2.147 2.975 -6.597 1.00 97.75 118 THR A N 1
ATOM 942 C CA . THR A 1 118 ? -2.697 2.023 -5.619 1.00 97.75 118 THR A CA 1
ATOM 943 C C . THR A 1 118 ? -1.919 2.066 -4.300 1.00 97.75 118 THR A C 1
ATOM 945 O O . THR A 1 118 ? -2.514 2.124 -3.225 1.00 97.75 118 THR A O 1
ATOM 948 N N . THR A 1 119 ? -0.588 2.153 -4.367 1.00 97.75 119 THR A N 1
ATOM 949 C CA . THR A 1 119 ? 0.284 2.282 -3.188 1.00 97.75 119 THR A CA 1
ATOM 950 C C . THR A 1 119 ? -0.004 3.564 -2.406 1.00 97.75 119 THR A C 1
ATOM 952 O O . THR A 1 119 ? -0.080 3.545 -1.174 1.00 97.75 119 THR A O 1
ATOM 955 N N . ARG A 1 120 ? -0.208 4.684 -3.109 1.00 98.25 120 ARG A N 1
ATOM 956 C CA . ARG A 1 120 ? -0.567 5.957 -2.479 1.00 98.25 120 ARG A CA 1
ATOM 957 C C . ARG A 1 120 ? -1.909 5.861 -1.758 1.00 98.25 120 ARG A C 1
ATOM 959 O O . ARG A 1 120 ? -1.979 6.237 -0.590 1.00 98.25 120 ARG A O 1
ATOM 966 N N . VAL A 1 121 ? -2.933 5.316 -2.419 1.00 98.25 121 VAL A N 1
ATOM 967 C CA . VAL A 1 121 ? -4.274 5.142 -1.833 1.00 98.25 121 VAL A CA 1
ATOM 968 C C . VAL A 1 121 ? -4.212 4.285 -0.571 1.00 98.25 121 VAL A C 1
ATOM 970 O O . VAL A 1 121 ? -4.820 4.650 0.432 1.00 98.25 121 VAL A O 1
ATOM 973 N N . LEU A 1 122 ? -3.431 3.198 -0.573 1.00 98.38 122 LEU A N 1
ATOM 974 C CA . LEU A 1 122 ? -3.237 2.395 0.634 1.00 98.38 122 LEU A CA 1
ATOM 975 C C . LEU A 1 122 ? -2.599 3.220 1.760 1.00 98.38 122 LEU A C 1
ATOM 977 O O . LEU A 1 122 ? -3.090 3.197 2.882 1.00 98.38 122 LEU A O 1
ATOM 981 N N . SER A 1 123 ? -1.541 3.989 1.478 1.00 98.31 123 SER A N 1
ATOM 982 C CA . SER A 1 123 ? -0.885 4.815 2.506 1.00 98.31 123 SER A CA 1
ATOM 983 C C . SER A 1 123 ? -1.817 5.866 3.128 1.00 98.31 123 SER A C 1
ATOM 985 O O . SER A 1 123 ? -1.748 6.125 4.333 1.00 98.31 123 SER A O 1
ATOM 987 N N . GLU A 1 124 ? -2.700 6.454 2.316 1.00 98.06 124 GLU A N 1
ATOM 988 C CA . GLU A 1 124 ? -3.723 7.407 2.754 1.00 98.06 124 GLU A CA 1
ATOM 989 C C . GLU A 1 124 ? -4.767 6.695 3.626 1.00 98.06 124 GLU A C 1
ATOM 991 O O . GLU A 1 124 ? -4.982 7.105 4.764 1.00 98.06 124 GLU A O 1
ATOM 996 N N . ALA A 1 125 ? -5.306 5.561 3.166 1.00 97.62 125 ALA A N 1
ATOM 997 C CA . ALA A 1 125 ? -6.283 4.773 3.918 1.00 97.62 125 ALA A CA 1
ATOM 998 C C . ALA A 1 125 ? -5.742 4.296 5.276 1.00 97.62 125 ALA A C 1
ATOM 1000 O O . ALA A 1 125 ? -6.439 4.383 6.283 1.00 97.62 125 ALA A O 1
ATOM 1001 N N . LEU A 1 126 ? -4.484 3.847 5.340 1.00 97.62 126 LEU A N 1
ATOM 1002 C CA . LEU A 1 126 ? -3.848 3.466 6.606 1.00 97.62 126 LEU A CA 1
ATOM 1003 C C . LEU A 1 126 ? -3.712 4.656 7.559 1.00 97.62 126 LEU A C 1
ATOM 1005 O O . LEU A 1 126 ? -3.933 4.508 8.758 1.00 97.62 126 LEU A O 1
ATOM 1009 N N . SER A 1 127 ? -3.385 5.836 7.028 1.00 96.81 127 SER A N 1
ATOM 1010 C CA . SER A 1 127 ? -3.298 7.063 7.828 1.00 96.81 127 SER A CA 1
ATOM 1011 C C . SER A 1 127 ? -4.668 7.472 8.380 1.00 96.81 127 SER A C 1
ATOM 1013 O O . SER A 1 127 ? -4.758 7.892 9.532 1.00 96.81 127 SER A O 1
ATOM 1015 N N . ASP A 1 128 ? -5.729 7.303 7.589 1.00 96.38 128 ASP A N 1
ATOM 1016 C CA . ASP A 1 128 ? -7.107 7.567 8.011 1.00 96.38 128 ASP A CA 1
ATOM 1017 C C . ASP A 1 128 ? -7.562 6.583 9.094 1.00 96.38 128 ASP A C 1
ATOM 1019 O O . ASP A 1 128 ? -8.125 6.994 10.108 1.00 96.38 128 ASP A O 1
ATOM 1023 N N . ILE A 1 129 ? -7.260 5.291 8.929 1.00 96.06 129 ILE A N 1
ATOM 1024 C CA . ILE A 1 129 ? -7.590 4.255 9.915 1.00 96.06 129 ILE A CA 1
ATOM 1025 C C . ILE A 1 129 ? -6.894 4.529 11.258 1.00 96.06 129 ILE A C 1
ATOM 1027 O O . ILE A 1 129 ? -7.513 4.349 12.307 1.00 96.06 129 ILE A O 1
ATOM 1031 N N . LEU A 1 130 ? -5.632 4.973 11.228 1.00 95.69 130 LEU A N 1
ATOM 1032 C CA . LEU A 1 130 ? -4.828 5.291 12.415 1.00 95.69 130 LEU A CA 1
ATOM 1033 C C . LEU A 1 130 ? -5.207 6.623 13.076 1.00 95.69 130 LEU A C 1
ATOM 1035 O O . LEU A 1 130 ? -4.722 6.929 14.169 1.00 95.69 130 LEU A O 1
ATOM 1039 N N . ARG A 1 131 ? -6.049 7.439 12.434 1.00 94.62 131 ARG A N 1
ATOM 1040 C CA . ARG A 1 131 ? -6.425 8.749 12.960 1.00 94.62 131 ARG A CA 1
ATOM 1041 C C . ARG A 1 131 ? -7.149 8.599 14.307 1.00 94.62 131 ARG A C 1
ATOM 1043 O O . ARG A 1 131 ? -8.066 7.782 14.425 1.00 94.62 131 ARG A O 1
ATOM 1050 N N . PRO A 1 132 ? -6.828 9.435 15.312 1.00 89.69 132 PRO A N 1
ATOM 1051 C CA . PRO A 1 132 ? -7.590 9.468 16.554 1.00 89.69 132 PRO A CA 1
ATOM 1052 C C . PRO A 1 132 ? -9.077 9.719 16.275 1.00 89.69 132 PRO A C 1
ATOM 1054 O O . PRO A 1 132 ? -9.425 10.688 15.598 1.00 89.69 132 PRO A O 1
ATOM 1057 N N . GLY A 1 133 ? -9.942 8.849 16.797 1.00 87.81 133 GLY A N 1
ATOM 1058 C CA . GLY A 1 133 ? -11.392 8.910 16.587 1.00 87.81 133 GLY A CA 1
ATOM 1059 C C . GLY A 1 133 ? -11.925 8.013 15.466 1.00 87.81 133 GLY A C 1
ATOM 1060 O O . GLY A 1 133 ? -13.137 7.871 15.363 1.00 87.81 133 GLY A O 1
ATOM 1061 N N . SER A 1 134 ? -11.058 7.365 14.680 1.00 92.44 134 SER A N 1
ATOM 1062 C CA . SER A 1 134 ? -11.474 6.294 13.767 1.00 92.44 134 SER A CA 1
ATOM 1063 C C . SER A 1 134 ? -12.055 5.115 14.567 1.00 92.44 134 SER A C 1
ATOM 1065 O O . SER A 1 134 ? -11.409 4.667 15.522 1.00 92.44 134 SER A O 1
ATOM 1067 N N . PRO A 1 135 ? -13.230 4.568 14.195 1.00 91.00 135 PRO A N 1
ATOM 1068 C CA . PRO A 1 135 ? -13.796 3.389 14.856 1.00 91.00 135 PRO A CA 1
ATOM 1069 C C . PRO A 1 135 ? -12.833 2.200 14.844 1.00 91.00 135 PRO A C 1
ATOM 1071 O O . PRO A 1 135 ? -12.685 1.492 15.837 1.00 91.00 135 PRO A O 1
ATOM 1074 N N . LEU A 1 136 ? -12.106 2.023 13.738 1.00 92.81 136 LEU A N 1
ATOM 1075 C CA . LEU A 1 136 ? -11.172 0.917 13.566 1.00 92.81 136 LEU A CA 1
ATOM 1076 C C . LEU A 1 136 ? -9.913 1.058 14.430 1.00 92.81 136 LEU A C 1
ATOM 1078 O O . LEU A 1 136 ? -9.299 0.040 14.743 1.00 92.81 136 LEU A O 1
ATOM 1082 N N . ALA A 1 137 ? -9.553 2.275 14.862 1.00 90.75 137 ALA A N 1
ATOM 1083 C CA . ALA A 1 137 ? -8.315 2.545 15.599 1.00 90.75 137 ALA A CA 1
ATOM 1084 C C . ALA A 1 137 ? -8.179 1.715 16.886 1.00 90.75 137 ALA A C 1
ATOM 1086 O O . ALA A 1 137 ? -7.072 1.321 17.250 1.00 90.75 137 ALA A O 1
ATOM 1087 N N . GLN A 1 138 ? -9.291 1.416 17.566 1.00 86.56 138 GLN A N 1
ATOM 1088 C CA . GLN A 1 138 ? -9.271 0.607 18.788 1.00 86.56 138 GLN A CA 1
ATOM 1089 C C . GLN A 1 138 ? -8.950 -0.863 18.498 1.00 86.56 138 GLN A C 1
ATOM 1091 O O . GLN A 1 138 ? -8.125 -1.454 19.193 1.00 86.56 138 GLN A O 1
ATOM 1096 N N . CYS A 1 139 ? -9.541 -1.438 17.447 1.00 87.88 139 CYS A N 1
ATOM 1097 C CA . CYS A 1 139 ? -9.290 -2.827 17.055 1.00 87.88 139 CYS A CA 1
ATOM 1098 C C . CYS A 1 139 ? -7.862 -3.048 16.562 1.00 87.88 139 CYS A C 1
ATOM 1100 O O . CYS A 1 139 ? -7.285 -4.105 16.798 1.00 87.88 139 CYS A O 1
ATOM 1102 N N . ILE A 1 140 ? -7.269 -2.047 15.913 1.00 89.81 140 ILE A N 1
ATOM 1103 C CA . ILE A 1 140 ? -5.901 -2.149 15.401 1.00 89.81 140 ILE A CA 1
ATOM 1104 C C . ILE A 1 140 ? -4.839 -1.640 16.380 1.00 89.81 140 ILE A C 1
ATOM 1106 O O . ILE A 1 140 ? -3.663 -1.619 16.028 1.00 89.81 140 ILE A O 1
ATOM 1110 N N . ALA A 1 141 ? -5.211 -1.237 17.600 1.00 90.88 141 ALA A N 1
ATOM 1111 C CA . ALA A 1 141 ? -4.294 -0.597 18.546 1.00 90.88 141 ALA A CA 1
ATOM 1112 C C . ALA A 1 141 ? -3.047 -1.450 18.840 1.00 90.88 141 ALA A C 1
ATOM 1114 O O . ALA A 1 141 ? -1.940 -0.925 18.923 1.00 90.88 141 ALA A O 1
ATOM 1115 N N . SER A 1 142 ? -3.197 -2.777 18.917 1.00 92.94 142 SER A N 1
ATOM 1116 C CA . SER A 1 142 ? -2.076 -3.710 19.114 1.00 92.94 142 SER A CA 1
ATOM 1117 C C . SER A 1 142 ? -1.107 -3.790 17.929 1.00 92.94 142 SER A C 1
ATOM 1119 O O . SER A 1 142 ? -0.004 -4.310 18.071 1.00 92.94 142 SER A O 1
ATOM 1121 N N . SER A 1 143 ? -1.521 -3.317 16.754 1.00 94.75 143 SER A N 1
ATOM 1122 C CA . SER A 1 143 ? -0.748 -3.308 15.509 1.00 94.75 143 SER A CA 1
ATOM 1123 C C . SER A 1 143 ? -0.545 -1.890 14.961 1.00 94.75 143 SER A C 1
ATOM 1125 O O . SER A 1 143 ? -0.113 -1.739 13.821 1.00 94.75 143 SER A O 1
ATOM 1127 N N . ALA A 1 144 ? -0.801 -0.850 15.764 1.00 94.62 144 ALA A N 1
ATOM 1128 C CA . ALA A 1 144 ? -0.714 0.543 15.331 1.00 94.62 144 ALA A CA 1
ATOM 1129 C C . ALA A 1 144 ? 0.690 0.900 14.813 1.00 94.62 144 ALA A C 1
ATOM 1131 O O . ALA A 1 144 ? 0.819 1.390 13.694 1.00 94.62 144 ALA A O 1
ATOM 1132 N N . ASP A 1 145 ? 1.743 0.542 15.557 1.00 96.38 145 ASP A N 1
ATOM 1133 C CA . ASP A 1 145 ? 3.135 0.781 15.148 1.00 96.38 145 ASP A CA 1
ATOM 1134 C C . ASP A 1 145 ? 3.497 0.060 13.837 1.00 96.38 145 ASP A C 1
ATOM 1136 O O . ASP A 1 145 ? 4.303 0.541 13.041 1.00 96.38 145 ASP A O 1
ATOM 1140 N N . GLU A 1 146 ? 2.943 -1.137 13.616 1.00 96.81 146 GLU A N 1
ATOM 1141 C CA . GLU A 1 146 ? 3.130 -1.892 12.373 1.00 96.81 146 GLU A CA 1
ATOM 1142 C C . GLU A 1 146 ? 2.473 -1.152 11.207 1.00 96.81 146 GLU A C 1
ATOM 1144 O O . GLU A 1 146 ? 3.133 -0.891 10.200 1.00 96.81 146 GLU A O 1
ATOM 1149 N N . MET A 1 147 ? 1.216 -0.744 11.374 1.00 96.25 147 MET A N 1
ATOM 1150 C CA . MET A 1 147 ? 0.456 -0.025 10.356 1.00 96.25 147 MET A CA 1
ATOM 1151 C C . MET A 1 147 ? 1.041 1.356 10.050 1.00 96.25 147 MET A C 1
ATOM 1153 O O . MET A 1 147 ? 1.054 1.761 8.890 1.00 96.25 147 MET A O 1
ATOM 1157 N N . GLU A 1 148 ? 1.589 2.060 11.041 1.00 97.44 148 GLU A N 1
ATOM 1158 C CA . GLU A 1 148 ? 2.265 3.342 10.829 1.00 97.44 148 GLU A CA 1
ATOM 1159 C C . GLU A 1 148 ? 3.535 3.164 9.985 1.00 97.44 148 GLU A C 1
ATOM 1161 O O . GLU A 1 148 ? 3.764 3.901 9.018 1.00 97.44 148 GLU A O 1
ATOM 1166 N N . ARG A 1 149 ? 4.329 2.124 10.278 1.00 98.00 149 ARG A N 1
ATOM 1167 C CA . ARG A 1 149 ? 5.485 1.762 9.445 1.00 98.00 149 ARG A CA 1
ATOM 1168 C C . ARG A 1 149 ? 5.064 1.405 8.021 1.00 98.00 149 ARG A C 1
ATOM 1170 O O . ARG A 1 149 ? 5.730 1.839 7.083 1.00 98.00 149 ARG A O 1
ATOM 1177 N N . MET A 1 150 ? 3.975 0.654 7.846 1.00 97.94 150 MET A N 1
ATOM 1178 C CA . MET A 1 150 ? 3.434 0.315 6.522 1.00 97.94 150 MET A CA 1
ATOM 1179 C C . MET A 1 150 ? 2.989 1.572 5.765 1.00 97.94 150 MET A C 1
ATOM 1181 O O . MET A 1 150 ? 3.376 1.760 4.614 1.00 97.94 150 MET A O 1
ATOM 1185 N N . ALA A 1 151 ? 2.246 2.474 6.413 1.00 97.94 151 ALA A N 1
ATOM 1186 C CA . ALA A 1 151 ? 1.789 3.725 5.812 1.00 97.94 151 ALA A CA 1
ATOM 1187 C C . ALA A 1 151 ? 2.967 4.598 5.354 1.00 97.94 151 ALA A C 1
ATOM 1189 O O . ALA A 1 151 ? 2.974 5.096 4.226 1.00 97.94 151 ALA A O 1
ATOM 1190 N N . SER A 1 152 ? 3.991 4.740 6.201 1.00 98.38 152 SER A N 1
ATOM 1191 C CA . SER A 1 152 ? 5.214 5.478 5.874 1.00 98.38 152 SER A CA 1
ATOM 1192 C C . SER A 1 152 ? 5.974 4.841 4.705 1.00 98.38 152 SER A C 1
ATOM 1194 O O . SER A 1 152 ? 6.321 5.528 3.741 1.00 98.38 152 SER A O 1
ATOM 1196 N N . ALA A 1 153 ? 6.157 3.517 4.730 1.00 98.19 153 ALA A N 1
ATOM 1197 C CA . ALA A 1 153 ? 6.835 2.780 3.667 1.00 98.19 153 ALA A CA 1
ATOM 1198 C C . ALA A 1 153 ? 6.103 2.892 2.321 1.00 98.19 153 ALA A C 1
ATOM 1200 O O . ALA A 1 153 ? 6.738 3.146 1.298 1.00 98.19 153 ALA A O 1
ATOM 1201 N N . HIS A 1 154 ? 4.773 2.767 2.305 1.00 98.25 154 HIS A N 1
ATOM 1202 C CA . HIS A 1 154 ? 3.984 2.932 1.086 1.00 98.25 154 HIS A CA 1
ATOM 1203 C C . HIS A 1 154 ? 3.988 4.377 0.582 1.00 98.25 154 HIS A C 1
ATOM 1205 O O . HIS A 1 154 ? 4.103 4.596 -0.620 1.00 98.25 154 HIS A O 1
ATOM 1211 N N . ARG A 1 155 ? 3.956 5.382 1.464 1.00 98.31 155 ARG A N 1
ATOM 1212 C CA . ARG A 1 155 ? 4.091 6.790 1.054 1.00 98.31 155 ARG A CA 1
ATOM 1213 C C . ARG A 1 155 ? 5.438 7.056 0.373 1.00 98.31 155 ARG A C 1
ATOM 1215 O O . ARG A 1 155 ? 5.482 7.715 -0.669 1.00 98.31 155 ARG A O 1
ATOM 1222 N N . ALA A 1 156 ? 6.522 6.520 0.933 1.00 98.19 156 ALA A N 1
ATOM 1223 C CA . ALA A 1 156 ? 7.851 6.599 0.334 1.00 98.19 156 ALA A CA 1
ATOM 1224 C C . ALA A 1 156 ? 7.907 5.862 -1.016 1.00 98.19 156 ALA A C 1
ATOM 1226 O O . ALA A 1 156 ? 8.338 6.440 -2.008 1.00 98.19 156 ALA A O 1
ATOM 1227 N N . ALA A 1 157 ? 7.386 4.633 -1.087 1.00 97.50 157 ALA A N 1
ATOM 1228 C CA . ALA A 1 157 ? 7.360 3.846 -2.321 1.00 97.50 157 ALA A CA 1
ATOM 1229 C C . ALA A 1 157 ? 6.506 4.490 -3.428 1.00 97.50 157 ALA A C 1
ATOM 1231 O O . ALA A 1 157 ? 6.887 4.470 -4.592 1.00 97.50 157 ALA A O 1
ATOM 1232 N N . ALA A 1 158 ? 5.365 5.098 -3.094 1.00 97.62 158 ALA A N 1
ATOM 1233 C CA . ALA A 1 158 ? 4.541 5.808 -4.070 1.00 97.62 158 ALA A CA 1
ATOM 1234 C C . ALA A 1 158 ? 5.272 7.024 -4.663 1.00 97.62 158 ALA A C 1
ATOM 1236 O O . ALA A 1 158 ? 5.133 7.296 -5.856 1.00 97.62 158 ALA A O 1
ATOM 1237 N N . THR A 1 159 ? 6.059 7.718 -3.832 1.00 97.56 159 THR A N 1
ATOM 1238 C CA 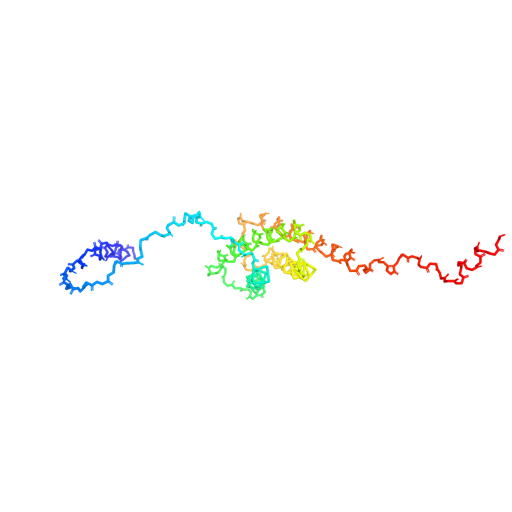. THR A 1 159 ? 6.923 8.834 -4.243 1.00 97.56 159 THR A CA 1
ATOM 1239 C C . THR A 1 159 ? 8.022 8.340 -5.183 1.00 97.56 159 THR A C 1
ATOM 1241 O O . THR A 1 159 ? 8.107 8.826 -6.302 1.00 97.56 159 THR A O 1
ATOM 1244 N N . GLU A 1 160 ? 8.760 7.299 -4.788 1.00 97.12 160 GLU A N 1
ATOM 1245 C CA . GLU A 1 160 ? 9.784 6.638 -5.613 1.00 97.12 160 GLU A CA 1
ATOM 1246 C C . GLU A 1 160 ? 9.236 6.236 -6.993 1.00 97.12 160 GLU A C 1
ATOM 1248 O O . GLU A 1 160 ? 9.805 6.586 -8.023 1.00 97.12 160 GLU A O 1
ATOM 1253 N N . LEU A 1 161 ? 8.091 5.547 -7.032 1.00 96.25 161 LEU A N 1
ATOM 1254 C CA . LEU A 1 161 ? 7.475 5.099 -8.285 1.00 96.25 161 LEU A CA 1
ATOM 1255 C C . LEU A 1 161 ? 7.033 6.266 -9.172 1.00 96.25 161 LEU A C 1
ATOM 1257 O O . LEU A 1 161 ? 7.111 6.175 -10.394 1.00 96.25 161 LEU A O 1
ATOM 1261 N N . ARG A 1 162 ? 6.564 7.363 -8.574 1.00 95.25 162 ARG A N 1
ATOM 1262 C CA . ARG A 1 162 ? 6.197 8.570 -9.318 1.00 95.25 162 ARG A CA 1
ATOM 1263 C C . ARG A 1 162 ? 7.433 9.251 -9.903 1.00 95.25 162 ARG A C 1
ATOM 1265 O O . ARG A 1 162 ? 7.391 9.666 -11.056 1.00 95.25 162 ARG A O 1
ATOM 1272 N N . ASP A 1 163 ? 8.508 9.349 -9.135 1.00 94.75 163 ASP A N 1
ATOM 1273 C CA . ASP A 1 163 ? 9.742 9.990 -9.582 1.00 94.75 163 ASP A CA 1
ATOM 1274 C C . ASP A 1 163 ? 10.380 9.174 -10.731 1.00 94.75 163 ASP A C 1
ATOM 1276 O O . ASP A 1 163 ? 10.769 9.743 -11.750 1.00 94.75 163 ASP A O 1
ATOM 1280 N N . LEU A 1 164 ? 10.335 7.835 -10.652 1.00 93.06 164 LEU A N 1
ATOM 1281 C CA . LEU A 1 164 ? 10.712 6.934 -11.754 1.00 93.06 164 LEU A CA 1
ATOM 1282 C C . LEU A 1 164 ? 9.880 7.157 -13.027 1.00 93.06 164 LEU A C 1
ATOM 1284 O O . LEU A 1 164 ? 10.407 7.069 -14.136 1.00 93.06 164 LEU A O 1
ATOM 1288 N N . LEU A 1 165 ? 8.577 7.431 -12.896 1.00 92.69 165 LEU A N 1
ATOM 1289 C CA . LEU A 1 165 ? 7.732 7.749 -14.052 1.00 92.69 165 LEU A CA 1
ATOM 1290 C C . LEU A 1 165 ? 8.129 9.073 -14.690 1.00 92.69 165 LEU A C 1
ATOM 1292 O O . LEU A 1 165 ? 8.198 9.134 -15.911 1.00 92.69 165 LEU A O 1
ATOM 1296 N N . GLN A 1 166 ? 8.401 10.102 -13.884 1.00 91.88 166 GLN A N 1
ATOM 1297 C CA . GLN A 1 166 ? 8.802 11.423 -14.377 1.00 91.88 166 GLN A CA 1
ATOM 1298 C C . GLN A 1 166 ? 10.137 11.380 -15.125 1.00 91.88 166 GLN A C 1
ATOM 1300 O O . GLN A 1 166 ? 10.293 12.041 -16.153 1.00 91.88 166 GLN A O 1
ATOM 1305 N N . GLU A 1 167 ? 11.089 10.586 -14.632 1.00 90.44 167 GLU A N 1
ATOM 1306 C CA . GLU A 1 167 ? 12.357 10.339 -15.319 1.00 90.44 167 GLU A CA 1
ATOM 1307 C C . GLU A 1 167 ? 12.129 9.624 -16.660 1.00 90.44 167 GLU A C 1
ATOM 1309 O O . GLU A 1 167 ? 12.667 10.038 -17.686 1.00 90.44 167 GLU A O 1
ATOM 1314 N N . ALA A 1 168 ? 11.267 8.602 -16.682 1.00 86.88 168 ALA A N 1
ATOM 1315 C CA . ALA A 1 168 ? 10.987 7.811 -17.878 1.00 86.88 168 ALA A CA 1
ATOM 1316 C C . ALA A 1 168 ? 10.163 8.549 -18.952 1.00 86.88 168 ALA A C 1
ATOM 1318 O O . ALA A 1 168 ? 10.292 8.233 -20.135 1.00 86.88 168 ALA A O 1
ATOM 1319 N N . THR A 1 169 ? 9.307 9.501 -18.569 1.00 84.00 169 THR A N 1
ATOM 1320 C CA . THR A 1 169 ? 8.500 10.304 -19.507 1.00 84.00 169 THR A CA 1
ATOM 1321 C C . THR A 1 169 ? 9.195 11.583 -19.963 1.00 84.00 169 THR A C 1
ATOM 13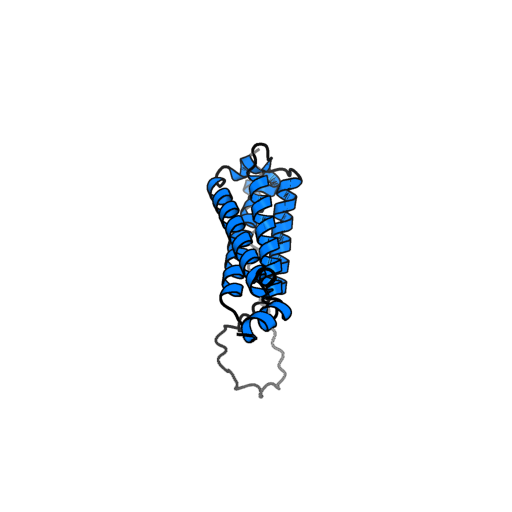23 O O . THR A 1 169 ? 8.700 12.247 -20.872 1.00 84.00 169 THR A O 1
ATOM 1326 N N . GLY A 1 170 ? 10.340 11.938 -19.370 1.00 69.75 170 GLY A N 1
ATOM 1327 C CA . GLY A 1 170 ? 11.064 13.156 -19.723 1.00 69.75 170 GLY A CA 1
ATOM 1328 C C . GLY A 1 170 ? 10.304 14.439 -19.374 1.00 69.75 170 GLY A C 1
ATOM 1329 O O . GLY A 1 170 ? 10.606 15.486 -19.936 1.00 69.75 170 GLY A O 1
ATOM 1330 N N . GLU A 1 171 ? 9.350 14.412 -18.436 1.00 58.59 171 GLU A N 1
ATOM 1331 C CA . GLU A 1 171 ? 8.647 15.630 -17.985 1.00 58.59 171 GLU A CA 1
ATOM 1332 C C . GLU A 1 171 ? 9.589 16.628 -17.276 1.00 58.59 171 GLU A C 1
ATOM 1334 O O . GLU A 1 171 ? 9.275 17.809 -17.174 1.00 58.59 171 GLU A O 1
ATOM 1339 N N . ASN A 1 172 ? 10.791 16.192 -16.880 1.00 49.38 172 ASN A N 1
ATOM 1340 C CA . ASN A 1 172 ? 11.883 17.071 -16.441 1.00 49.38 172 ASN A CA 1
ATOM 1341 C C . ASN A 1 172 ? 12.819 17.527 -17.583 1.00 49.38 172 ASN A C 1
ATOM 1343 O O . ASN A 1 172 ? 13.655 18.405 -17.374 1.00 49.38 172 ASN A O 1
ATOM 1347 N N . ALA A 1 173 ? 12.690 16.978 -18.797 1.00 47.03 173 ALA A N 1
ATOM 1348 C CA . ALA A 1 173 ? 13.493 17.372 -19.958 1.00 47.03 173 ALA A CA 1
ATOM 1349 C C . ALA A 1 173 ? 13.028 18.699 -20.583 1.00 47.03 173 ALA A C 1
ATOM 1351 O O . ALA A 1 173 ? 13.797 19.336 -21.295 1.00 47.03 173 ALA A O 1
ATOM 1352 N N . SER A 1 174 ? 11.816 19.177 -20.272 1.00 46.78 174 SER A N 1
ATOM 1353 C CA . SER A 1 174 ? 11.356 20.518 -20.668 1.00 46.78 174 SER A CA 1
ATOM 1354 C C . SER A 1 174 ? 11.975 21.653 -19.842 1.00 46.78 174 SER A C 1
ATOM 1356 O O . SER A 1 174 ? 11.645 22.813 -20.070 1.00 46.78 174 SER A O 1
ATOM 1358 N N . ASN A 1 175 ? 12.846 21.334 -18.879 1.00 43.31 175 ASN A N 1
ATOM 1359 C CA . ASN A 1 175 ? 13.630 22.305 -18.114 1.00 43.31 175 ASN A CA 1
ATOM 1360 C C . ASN A 1 175 ? 15.144 22.062 -18.249 1.00 43.31 175 ASN A C 1
ATOM 1362 O O . ASN A 1 175 ? 15.933 22.524 -17.427 1.00 43.31 175 ASN A O 1
ATOM 1366 N N . VAL A 1 176 ? 15.556 21.310 -19.275 1.00 45.47 176 VAL A N 1
ATOM 1367 C CA . VAL A 1 176 ? 16.914 21.424 -19.798 1.00 45.47 176 VAL A CA 1
ATOM 1368 C C . VAL A 1 176 ? 16.849 22.559 -20.801 1.00 45.47 176 VAL A C 1
ATOM 1370 O O . VAL A 1 176 ? 16.204 22.425 -21.835 1.00 45.47 176 VAL A O 1
ATOM 1373 N N . ASP A 1 177 ? 17.449 23.677 -20.410 1.00 48.91 177 ASP A N 1
ATOM 1374 C CA . ASP A 1 177 ? 17.735 24.878 -21.187 1.00 48.91 177 ASP A CA 1
ATOM 1375 C C . ASP A 1 177 ? 18.076 24.530 -22.649 1.00 48.91 177 ASP A C 1
ATOM 1377 O O . ASP A 1 177 ? 19.221 24.254 -23.017 1.00 48.91 177 ASP A O 1
ATOM 1381 N N . LEU A 1 178 ? 17.036 24.437 -23.480 1.00 51.16 178 LEU A N 1
ATOM 1382 C CA . LEU A 1 178 ? 17.152 24.323 -24.921 1.00 51.16 178 LEU A CA 1
ATOM 1383 C C . LEU A 1 178 ? 17.576 25.708 -25.384 1.00 51.16 178 LEU A C 1
ATOM 1385 O O . LEU A 1 178 ? 16.725 26.541 -25.688 1.00 51.16 178 LEU A O 1
ATOM 1389 N N . VAL A 1 179 ? 18.891 25.936 -25.397 1.00 53.28 179 VAL A N 1
ATOM 1390 C CA . VAL A 1 179 ? 19.524 27.074 -26.068 1.00 53.28 179 VAL A CA 1
ATOM 1391 C C . VAL A 1 179 ? 18.831 27.228 -27.414 1.00 53.28 179 VAL A C 1
ATOM 1393 O O . VAL A 1 179 ? 18.856 26.313 -28.248 1.00 53.28 179 VAL A O 1
ATOM 1396 N N . SER A 1 180 ? 18.120 28.338 -27.590 1.00 58.97 180 SER A N 1
ATOM 1397 C CA . SER A 1 180 ? 17.317 28.532 -28.792 1.00 58.97 180 SER A CA 1
ATOM 1398 C C . SER A 1 180 ? 18.251 28.572 -30.008 1.00 58.97 180 SER A C 1
ATOM 1400 O O . SER A 1 180 ? 19.408 28.986 -29.904 1.00 58.97 180 SER A O 1
ATOM 1402 N N . GLY A 1 181 ? 17.784 28.133 -31.182 1.00 64.81 181 GLY A N 1
ATOM 1403 C CA . GLY A 1 181 ? 18.618 28.111 -32.397 1.00 64.81 181 GLY A CA 1
ATOM 1404 C C . GLY A 1 181 ? 19.241 29.473 -32.757 1.00 64.81 181 GLY A C 1
ATOM 1405 O O . GLY A 1 181 ? 20.282 29.523 -33.418 1.00 64.81 181 GLY A O 1
ATOM 1406 N N . ASP A 1 182 ? 18.655 30.563 -32.261 1.00 59.66 182 ASP A N 1
ATOM 1407 C CA . ASP A 1 182 ? 19.159 31.925 -32.430 1.00 59.66 182 ASP A CA 1
ATOM 1408 C C . ASP A 1 182 ? 20.392 32.214 -31.551 1.00 59.66 182 ASP A C 1
ATOM 1410 O O . ASP A 1 182 ? 21.330 32.866 -32.005 1.00 59.66 182 ASP A O 1
ATOM 1414 N N . GLU A 1 183 ? 20.471 31.659 -30.339 1.00 66.38 183 GLU A N 1
ATOM 1415 C CA . GLU A 1 183 ? 21.629 31.818 -29.441 1.00 66.38 183 GLU A CA 1
ATOM 1416 C C . GLU A 1 183 ? 22.833 30.975 -29.896 1.00 66.38 183 GLU A C 1
ATOM 1418 O O . GLU A 1 183 ? 23.987 31.392 -29.781 1.00 66.38 183 GLU A O 1
ATOM 1423 N N . LEU A 1 184 ? 22.579 29.812 -30.504 1.00 62.16 184 LEU A N 1
ATOM 1424 C CA . LEU A 1 184 ? 23.624 28.972 -31.100 1.00 62.16 184 LEU A CA 1
ATOM 1425 C C . LEU A 1 184 ? 24.251 29.632 -32.346 1.00 62.16 184 LEU A C 1
ATOM 1427 O O . LEU A 1 184 ? 25.429 29.426 -32.644 1.00 62.16 184 LEU A O 1
ATOM 1431 N N . SER A 1 185 ? 23.477 30.473 -33.040 1.00 67.00 185 SER A N 1
ATOM 1432 C CA . SER A 1 185 ? 23.932 31.262 -34.191 1.00 67.00 185 SER A CA 1
ATOM 1433 C C . SER A 1 185 ? 24.824 32.446 -33.788 1.00 67.00 185 SER A C 1
ATOM 1435 O O . SER A 1 185 ? 25.707 32.827 -34.556 1.00 67.00 185 SER A O 1
ATOM 1437 N N . GLU A 1 186 ? 24.648 33.001 -32.583 1.00 70.62 186 GLU A N 1
ATOM 1438 C CA . GLU A 1 186 ? 25.545 34.016 -32.003 1.00 70.62 186 GLU A CA 1
ATOM 1439 C C . GLU A 1 186 ? 26.899 33.412 -31.585 1.00 70.62 186 GLU A C 1
ATOM 1441 O O . GLU A 1 186 ? 27.945 34.015 -31.827 1.00 70.62 186 GLU A O 1
ATOM 1446 N N . LEU A 1 187 ? 26.912 32.189 -31.037 1.00 62.09 187 LEU A N 1
ATOM 1447 C CA . LEU A 1 187 ? 28.142 31.506 -30.602 1.00 62.09 187 LEU A CA 1
ATOM 1448 C C . LEU A 1 187 ? 29.039 31.033 -31.760 1.00 62.09 187 LEU A C 1
ATOM 1450 O O . LEU A 1 187 ? 30.252 30.943 -31.593 1.00 62.09 187 LEU A O 1
ATOM 1454 N N . LEU A 1 188 ? 28.464 30.753 -32.933 1.00 62.88 188 LEU A N 1
ATOM 1455 C CA . LEU A 1 188 ? 29.198 30.357 -34.147 1.00 62.88 188 LEU A CA 1
ATOM 1456 C C . LEU A 1 188 ? 29.684 31.546 -34.993 1.00 62.88 188 LEU A C 1
ATOM 1458 O O . LEU A 1 188 ? 30.257 31.349 -36.065 1.00 62.88 188 LEU A O 1
ATOM 1462 N N . ARG A 1 189 ? 29.431 32.778 -34.540 1.00 60.06 189 ARG A N 1
ATOM 1463 C CA . ARG A 1 189 ? 29.802 34.012 -35.244 1.00 60.06 189 ARG A CA 1
ATOM 1464 C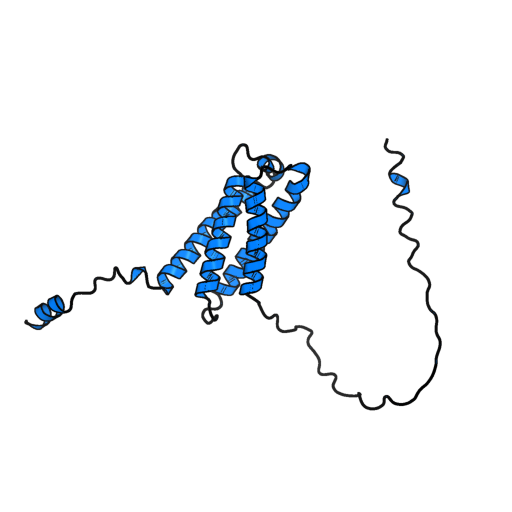 C . ARG A 1 189 ? 31.113 34.636 -34.731 1.00 60.06 189 ARG A C 1
ATOM 1466 O O . ARG A 1 189 ? 31.479 35.720 -35.188 1.00 60.06 189 ARG A O 1
ATOM 1473 N N . ILE A 1 190 ? 31.807 33.957 -33.813 1.00 53.62 190 ILE A N 1
ATOM 1474 C CA . ILE A 1 190 ? 33.176 34.260 -33.355 1.00 53.62 190 ILE A CA 1
ATOM 1475 C C . ILE A 1 190 ? 34.166 33.444 -34.189 1.00 53.62 190 ILE A C 1
ATOM 1477 O O . ILE A 1 190 ? 35.177 34.033 -34.633 1.00 53.62 190 ILE A O 1
#

Foldseek 3Di:
DPPPPVVPPPPPPPPPDDDDDDDDDDDDDPPDPDDDPPDPPVDPPPDDPLVVLLVVLLVLLVVLLCLLPVLDQCVVCLVVSVVSLVVSLVSLVVSLVVLVVCPPDVVSLVSLVSSLVSLLSNLVSLVSLCDPPRNSVVVCVVCSVVSPVSSVVSNVSSVVSVVVSCVVVCVVVVPPPPCPPVNVVVVVVD